Protein AF-Q2RFL5-F1 (afdb_monomer)

Organism: Moorella thermoacetica (strain ATCC 39073 / JCM 9320) (NCBI:txid264732)

pLDDT: mean 91.57, std 14.5, range [28.58, 98.88]

Sequence (195 aa):
MEWQAIHNWLGRLAAHSPFTYRHSLGVASLALNLARIYGMDQGECQAIYAGALLHDVGKITITNALLMKKGPLTREEWLVIKNHPRAGVELLTASGISPGILEFVAYHHERWDGGGYNGLKGPDIPLGARIIALADAFEAMTSQRPYQQIRTLPNALAEVENNAGTQFDPGLVPVFFTMIHKLMKTASSLPLIRP

Radius of gyration: 16.12 Å; Cα contacts (8 Å, |Δi|>4): 257; chains: 1; bounding box: 36×43×40 Å

Secondary structure (DSSP, 8-state):
-HHHHHHHHHHHHHHH-HHHHHHHHHHHHHHHHHHHHHT--HHHHHHHHHHHHHTTGGGGGS-HHHHT--SPPPHHHHHHHHTHHHHHHHHHHTTT--HHHHHHHHHTT--TTS-SSS---GGGS-HHHHHHHHHHHHHHHHS--TTSPPPPHHHHHHHHHHTBTTTB-TTHHHHHHHHHHHHHHHGGGSSS---

InterPro domains:
  IPR003607 HD/PDEase domain [SM00471] (16-150)
  IPR003607 HD/PDEase domain [cd00077] (18-159)
  IPR006675 HDIG domain [TIGR00277] (20-110)
  IPR037522 HD-GYP domain [PF13487] (13-171)
  IPR037522 HD-GYP domain [PS51832] (1-192)

Solvent-accessible surface area (backbone atoms only — not comparable to full-atom values): 10388 Å² total; per-residue (Å²): 110,51,68,59,43,52,53,53,51,50,52,52,32,34,73,68,36,56,65,61,37,52,49,22,53,51,19,14,53,46,25,30,52,42,34,51,74,71,65,51,53,74,65,58,29,49,42,36,26,51,15,28,53,43,34,65,51,14,49,69,82,50,56,63,68,68,79,66,51,83,74,86,71,53,74,67,56,43,52,59,61,69,42,19,24,60,47,19,34,59,60,39,51,79,57,63,50,54,67,74,34,39,50,22,20,54,39,31,62,42,15,30,64,27,83,24,81,87,44,44,40,51,84,74,39,56,67,55,11,52,43,32,30,50,21,41,55,52,38,66,38,57,43,86,46,103,86,51,84,58,42,54,69,69,58,45,50,49,51,53,61,76,28,46,59,38,53,31,52,56,82,50,51,64,49,45,52,53,46,52,53,51,49,56,67,63,39,83,76,57,93,85,78,74,135

Foldseek 3Di:
DLVVLLVVLLVLCCVQPVPVSVLLQQLLVLLLLLCVLVPHDPVLSVLLSSLSNQLQSLCSVPHPCLVVPDDDDDPVSVVSNLCSLVSSLVVSVVVVHDPSSNLLSNQLQAFQPLPGSRRQHHPSRPPSSLSSNLSSQLSVQQDDDVHDDRDDPVRSLVVLVVCDNTRHPVVSSVSSVVSVVVCVVVCVPPDSDDD

Nearest PDB structures (foldseek):
  4r8z-assembly1_B  TM=8.643E-01  e=3.326E-10  Pseudomonas aeruginosa PAO1
  4me4-assembly1_B  TM=8.599E-01  e=5.317E-10  Persephonella marina EX-H1
  3tmc-assembly2_B  TM=8.088E-01  e=1.464E-05  Bdellovibrio bacteriovorus HD100
  1ynb-assembly1_A  TM=4.826E-01  e=3.502E-01  Archaeoglobus fulgidus DSM 4304
  1yoy-assembly1_A  TM=4.471E-01  e=1.364E+00  Archaeoglobus fulgidus DSM 4304

Mean predicted aligned error: 4.78 Å

Structure (mmCIF, N/CA/C/O backbone):
data_AF-Q2RFL5-F1
#
_entry.id   AF-Q2RFL5-F1
#
loop_
_atom_site.group_PDB
_atom_site.id
_atom_site.type_symbol
_atom_site.label_atom_id
_atom_site.label_alt_id
_atom_site.label_comp_id
_atom_site.label_asym_id
_atom_site.label_entity_id
_atom_site.label_seq_id
_atom_site.pdbx_PDB_ins_code
_atom_site.Cartn_x
_atom_site.Cartn_y
_atom_site.Cartn_z
_atom_site.occupancy
_atom_site.B_iso_or_equiv
_atom_site.auth_seq_id
_atom_site.auth_comp_id
_atom_site.auth_asym_id
_atom_site.auth_atom_id
_atom_site.pdbx_PDB_model_num
ATOM 1 N N . MET A 1 1 ? 7.769 -7.509 21.024 1.00 76.44 1 MET A N 1
ATOM 2 C CA . MET A 1 1 ? 8.116 -8.678 20.183 1.00 76.44 1 MET A CA 1
ATOM 3 C C . MET A 1 1 ? 7.767 -8.418 18.720 1.00 76.44 1 MET A C 1
ATOM 5 O O . MET A 1 1 ? 8.670 -8.492 17.902 1.00 76.44 1 MET A O 1
ATOM 9 N N . GLU A 1 2 ? 6.540 -7.993 18.396 1.00 90.56 2 GLU A N 1
ATOM 10 C CA . GLU A 1 2 ? 6.114 -7.683 17.014 1.00 90.56 2 GLU A CA 1
ATOM 11 C C . GLU A 1 2 ? 6.966 -6.600 16.315 1.00 90.56 2 GLU A C 1
ATOM 13 O O . GLU A 1 2 ? 7.512 -6.848 15.246 1.00 90.56 2 GLU A O 1
ATOM 18 N N . TRP A 1 3 ? 7.214 -5.446 16.952 1.00 94.69 3 TRP A N 1
ATOM 19 C CA . TRP A 1 3 ? 8.084 -4.400 16.377 1.00 94.69 3 TRP A CA 1
ATOM 20 C C . TRP A 1 3 ? 9.522 -4.856 16.101 1.00 94.69 3 TRP A C 1
ATOM 22 O O . TRP A 1 3 ? 10.134 -4.410 15.135 1.00 94.69 3 TRP A O 1
ATOM 32 N N . GLN A 1 4 ? 10.065 -5.779 16.900 1.00 95.88 4 GLN A N 1
ATOM 33 C CA . GLN A 1 4 ? 11.378 -6.363 16.614 1.00 95.88 4 GLN A CA 1
ATOM 34 C C . GLN A 1 4 ? 11.333 -7.211 15.336 1.00 95.88 4 GLN A C 1
ATOM 36 O O . GLN A 1 4 ? 12.259 -7.147 14.529 1.00 95.88 4 GLN A O 1
ATOM 41 N N . ALA A 1 5 ? 10.255 -7.972 15.126 1.00 96.06 5 ALA A N 1
ATOM 42 C CA . ALA A 1 5 ? 10.048 -8.724 13.893 1.00 96.06 5 ALA A CA 1
ATOM 43 C C . ALA A 1 5 ? 9.906 -7.786 12.683 1.00 96.06 5 ALA A C 1
ATOM 45 O O . ALA A 1 5 ? 10.554 -8.024 11.665 1.00 96.06 5 ALA A O 1
ATOM 46 N N . ILE A 1 6 ? 9.152 -6.687 12.816 1.00 97.50 6 ILE A N 1
ATOM 47 C CA . ILE A 1 6 ? 9.028 -5.650 11.778 1.00 97.50 6 ILE A CA 1
ATOM 48 C C . ILE A 1 6 ? 10.411 -5.105 11.396 1.00 97.50 6 ILE A C 1
ATOM 50 O O . ILE A 1 6 ? 10.775 -5.125 10.221 1.00 97.50 6 ILE A O 1
ATOM 54 N N . HIS A 1 7 ? 11.222 -4.688 12.374 1.00 97.12 7 HIS A N 1
ATOM 55 C CA . HIS A 1 7 ? 12.576 -4.188 12.111 1.00 97.12 7 HIS A CA 1
ATOM 56 C C . HIS A 1 7 ? 13.464 -5.225 11.412 1.00 97.12 7 HIS A C 1
ATOM 58 O O . HIS A 1 7 ? 14.187 -4.886 10.474 1.00 97.12 7 HIS A O 1
ATOM 64 N N . ASN A 1 8 ? 13.388 -6.494 11.820 1.00 97.62 8 ASN A N 1
ATOM 65 C CA . ASN A 1 8 ? 14.155 -7.567 11.190 1.00 97.62 8 ASN A CA 1
ATOM 66 C C . ASN A 1 8 ? 13.754 -7.763 9.716 1.00 97.62 8 ASN A C 1
ATOM 68 O O . ASN A 1 8 ? 14.626 -7.925 8.860 1.00 97.62 8 ASN A O 1
ATOM 72 N N . TRP A 1 9 ? 12.455 -7.724 9.404 1.00 98.00 9 TRP A N 1
ATOM 73 C CA . TRP A 1 9 ? 11.960 -7.830 8.028 1.00 98.00 9 TRP A CA 1
ATOM 74 C C . TRP A 1 9 ? 12.355 -6.637 7.170 1.00 98.00 9 TRP A C 1
ATOM 76 O O . TRP A 1 9 ? 12.808 -6.827 6.042 1.00 98.00 9 TRP A O 1
ATOM 86 N N . LEU A 1 10 ? 12.280 -5.428 7.720 1.00 97.94 10 LEU A N 1
ATOM 87 C CA . LEU A 1 10 ? 12.750 -4.222 7.045 1.00 97.94 10 LEU A CA 1
ATOM 88 C C . LEU A 1 10 ? 14.250 -4.278 6.739 1.00 97.94 10 LEU A C 1
ATOM 90 O O . LEU A 1 10 ? 14.655 -3.913 5.639 1.00 97.94 10 LEU A O 1
ATOM 94 N N . GLY A 1 11 ? 15.068 -4.801 7.658 1.00 97.94 11 GLY A N 1
ATOM 95 C CA . GLY A 1 11 ? 16.497 -5.019 7.417 1.00 97.94 11 GLY A CA 1
ATOM 96 C C . GLY A 1 11 ? 16.762 -5.997 6.266 1.00 97.94 11 GLY A C 1
ATOM 97 O O . GLY A 1 11 ? 17.617 -5.744 5.417 1.00 97.94 11 GLY A O 1
ATOM 98 N N . ARG A 1 12 ? 15.984 -7.084 6.182 1.00 97.88 12 ARG A N 1
ATOM 99 C CA . ARG A 1 12 ? 16.066 -8.047 5.068 1.00 97.88 12 ARG A CA 1
ATOM 100 C C . ARG A 1 12 ? 15.616 -7.428 3.747 1.00 97.88 12 ARG A C 1
ATOM 102 O O . ARG A 1 12 ? 16.283 -7.618 2.734 1.00 97.88 12 ARG A O 1
ATOM 109 N N . LEU A 1 13 ? 14.525 -6.662 3.762 1.00 96.94 13 LEU A N 1
ATOM 110 C CA . LEU A 1 13 ? 14.028 -5.959 2.582 1.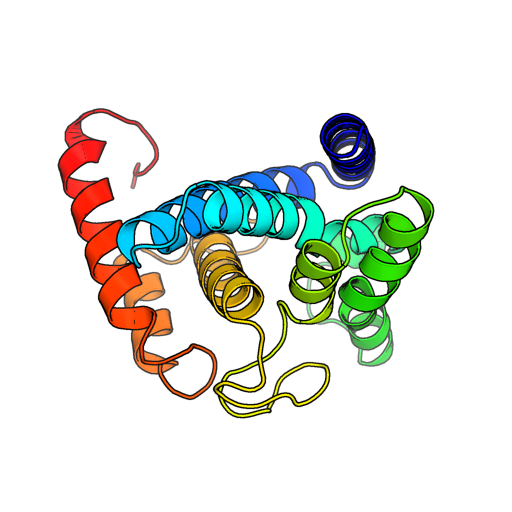00 96.94 13 LEU A CA 1
ATOM 111 C C . LEU A 1 13 ? 15.046 -4.925 2.094 1.00 96.94 13 LEU A C 1
ATOM 113 O O . LEU A 1 13 ? 15.299 -4.850 0.898 1.00 96.94 13 LEU A O 1
ATOM 117 N N . ALA A 1 14 ? 15.682 -4.186 3.007 1.00 96.88 14 ALA A N 1
ATOM 118 C CA . ALA A 1 14 ? 16.738 -3.232 2.685 1.00 96.88 14 ALA A CA 1
ATOM 119 C C . ALA A 1 14 ? 17.968 -3.910 2.067 1.00 96.88 14 ALA A C 1
ATOM 121 O O . ALA A 1 14 ? 18.513 -3.391 1.096 1.00 96.88 14 ALA A O 1
ATOM 122 N N . ALA A 1 15 ? 18.384 -5.067 2.591 1.00 96.75 15 ALA A N 1
ATOM 123 C CA . ALA A 1 15 ? 19.498 -5.836 2.038 1.00 96.75 15 ALA A CA 1
ATOM 124 C C . ALA A 1 15 ? 19.181 -6.413 0.647 1.00 96.75 15 ALA A C 1
ATOM 126 O O . ALA A 1 15 ? 20.049 -6.437 -0.223 1.00 96.75 15 ALA A O 1
ATOM 127 N N . HIS A 1 16 ? 17.938 -6.852 0.428 1.00 95.38 16 HIS A N 1
ATOM 128 C CA . HIS A 1 16 ? 17.489 -7.408 -0.850 1.00 95.38 16 HIS A CA 1
ATOM 129 C C . HIS A 1 16 ? 17.275 -6.327 -1.912 1.00 95.38 16 HIS A C 1
ATOM 131 O O . HIS A 1 16 ? 17.819 -6.408 -3.011 1.00 95.38 16 HIS A O 1
ATOM 137 N N . SER A 1 17 ? 16.500 -5.297 -1.568 1.00 93.25 17 SER A N 1
ATOM 138 C CA . SER A 1 17 ? 16.110 -4.192 -2.439 1.00 93.25 17 SER A CA 1
ATOM 139 C C . SER A 1 17 ? 16.061 -2.871 -1.650 1.00 93.25 17 SER A C 1
ATOM 141 O O . SER A 1 17 ? 15.003 -2.473 -1.147 1.00 93.25 17 SER A O 1
ATOM 143 N N . PRO A 1 18 ? 17.179 -2.116 -1.596 1.00 92.25 18 PRO A N 1
ATOM 144 C CA . PRO A 1 18 ? 17.225 -0.808 -0.937 1.00 92.25 18 PRO A CA 1
ATOM 145 C C . PRO A 1 18 ? 16.189 0.186 -1.480 1.00 92.25 18 PRO A C 1
ATOM 147 O O . PRO A 1 18 ? 15.753 1.091 -0.773 1.00 92.25 18 PRO A O 1
ATOM 150 N N . PHE A 1 19 ? 15.814 0.029 -2.753 1.00 90.19 19 PHE A N 1
ATOM 151 C CA . PHE A 1 19 ? 14.774 0.822 -3.398 1.00 90.19 19 PHE A CA 1
ATOM 152 C C . PHE A 1 19 ? 13.391 0.535 -2.794 1.00 90.19 19 PHE A C 1
ATOM 154 O O . PHE A 1 19 ? 12.738 1.461 -2.318 1.00 90.19 19 PHE A O 1
ATOM 161 N N . THR A 1 20 ? 12.988 -0.738 -2.740 1.00 93.25 20 THR A N 1
ATOM 162 C CA . THR A 1 20 ? 11.692 -1.162 -2.177 1.00 93.25 20 THR A CA 1
ATOM 163 C C . THR A 1 20 ? 11.578 -0.809 -0.694 1.00 93.25 20 THR A C 1
ATOM 165 O O . THR A 1 20 ? 10.523 -0.387 -0.227 1.00 93.25 20 THR A O 1
ATOM 168 N N . TYR A 1 21 ? 12.687 -0.901 0.044 1.00 95.88 21 TYR A N 1
ATOM 169 C CA . TYR A 1 21 ? 12.746 -0.452 1.432 1.00 95.88 21 TYR A CA 1
ATOM 170 C C . TYR A 1 21 ? 12.430 1.044 1.580 1.00 95.88 21 TYR A C 1
ATOM 172 O O . TYR A 1 21 ? 11.555 1.405 2.361 1.00 95.88 21 TYR A O 1
ATOM 180 N N . ARG A 1 22 ? 13.092 1.925 0.811 1.00 94.88 22 ARG A N 1
ATOM 181 C CA . ARG A 1 22 ? 12.821 3.376 0.871 1.00 94.88 22 ARG A CA 1
ATOM 182 C C . ARG A 1 22 ? 11.386 3.711 0.479 1.00 94.88 22 ARG A C 1
ATOM 184 O O . ARG A 1 22 ? 10.764 4.528 1.148 1.00 94.88 22 ARG A O 1
ATOM 191 N N . HIS A 1 23 ? 10.880 3.044 -0.553 1.00 94.75 23 HIS A N 1
ATOM 192 C CA . HIS A 1 23 ? 9.487 3.140 -0.967 1.00 94.75 23 HIS A CA 1
ATOM 193 C C . HIS A 1 23 ? 8.541 2.788 0.193 1.00 94.75 23 HIS A C 1
ATOM 195 O O . HIS A 1 23 ? 7.695 3.597 0.559 1.00 94.75 23 HIS A O 1
ATOM 201 N N . SER A 1 24 ? 8.770 1.664 0.880 1.00 97.56 24 SER A N 1
ATOM 202 C CA . SER A 1 24 ? 7.959 1.250 2.037 1.00 97.56 24 SER A CA 1
ATOM 203 C C . SER A 1 24 ? 7.954 2.288 3.167 1.00 97.56 24 SER A C 1
ATOM 205 O O . SER A 1 24 ? 6.918 2.514 3.789 1.00 97.56 24 SER A O 1
ATOM 207 N N . LEU A 1 25 ? 9.076 2.980 3.412 1.00 97.56 25 LEU A N 1
ATOM 208 C CA . LEU A 1 25 ? 9.119 4.083 4.382 1.00 97.56 25 LEU A CA 1
ATOM 209 C C . LEU A 1 25 ? 8.256 5.279 3.944 1.00 97.56 25 LEU A C 1
ATOM 211 O O . LEU A 1 25 ? 7.559 5.871 4.771 1.00 97.56 25 LEU A O 1
ATOM 215 N N . GLY A 1 26 ? 8.301 5.636 2.657 1.00 96.00 26 GLY A N 1
ATOM 216 C CA . GLY A 1 26 ? 7.483 6.705 2.080 1.00 96.00 26 GLY A CA 1
ATOM 217 C C . GLY A 1 26 ? 5.989 6.396 2.185 1.00 96.00 26 GLY A C 1
ATOM 218 O O . GLY A 1 26 ? 5.222 7.214 2.699 1.00 96.00 26 GLY A O 1
ATOM 219 N N . VAL A 1 27 ? 5.600 5.177 1.798 1.00 98.50 27 VAL A N 1
ATOM 220 C CA . VAL A 1 27 ? 4.220 4.680 1.895 1.00 98.50 27 VAL A CA 1
ATOM 221 C C . VAL A 1 27 ? 3.745 4.688 3.343 1.00 98.50 27 VAL A C 1
ATOM 223 O O . VAL A 1 27 ? 2.671 5.212 3.630 1.00 98.50 27 VAL A O 1
ATOM 226 N N . ALA A 1 28 ? 4.560 4.197 4.279 1.00 98.56 28 ALA A N 1
ATOM 227 C CA . ALA A 1 28 ? 4.205 4.177 5.693 1.00 98.56 28 ALA A CA 1
ATOM 228 C C . ALA A 1 28 ? 3.999 5.578 6.276 1.00 98.56 28 ALA A C 1
ATOM 230 O O . ALA A 1 28 ? 3.028 5.810 6.998 1.00 98.56 28 ALA A O 1
ATOM 231 N N . SER A 1 29 ? 4.857 6.535 5.919 1.00 97.69 29 SER A N 1
ATOM 232 C CA . SER A 1 29 ? 4.690 7.930 6.332 1.00 97.69 29 SER A CA 1
ATOM 233 C C . SER A 1 29 ? 3.373 8.525 5.817 1.00 97.69 29 SER A C 1
ATOM 235 O O . SER A 1 29 ? 2.617 9.121 6.590 1.00 97.69 29 SER A O 1
ATOM 237 N N . LEU A 1 30 ? 3.057 8.334 4.533 1.00 98.00 30 LEU A N 1
ATOM 238 C CA . LEU A 1 30 ? 1.813 8.824 3.931 1.00 98.00 30 LEU A CA 1
ATOM 239 C C . LEU A 1 30 ? 0.578 8.159 4.553 1.00 98.00 30 LEU A C 1
ATOM 241 O O . LEU A 1 30 ? -0.347 8.858 4.965 1.00 98.00 30 LEU A O 1
ATOM 245 N N . ALA A 1 31 ? 0.588 6.832 4.688 1.00 98.69 31 ALA A N 1
ATOM 246 C CA . ALA A 1 31 ? -0.514 6.057 5.253 1.00 98.69 31 ALA A CA 1
ATOM 247 C C . ALA A 1 31 ? -0.815 6.454 6.708 1.00 98.69 31 ALA A C 1
ATOM 249 O O . ALA A 1 31 ? -1.975 6.653 7.067 1.00 98.69 31 ALA A O 1
ATOM 250 N N . LEU A 1 32 ? 0.220 6.650 7.534 1.00 98.50 32 LEU A N 1
ATOM 251 C CA . LEU A 1 32 ? 0.065 7.102 8.920 1.00 98.50 32 LEU A CA 1
ATOM 252 C C . LEU A 1 32 ? -0.565 8.498 9.006 1.00 98.50 32 LEU A C 1
ATOM 254 O O . LEU A 1 32 ? -1.434 8.739 9.845 1.00 98.50 32 LEU A O 1
ATOM 258 N N . ASN A 1 33 ? -0.124 9.436 8.165 1.00 97.69 33 ASN A N 1
ATOM 259 C CA . ASN A 1 33 ? -0.697 10.781 8.150 1.00 97.69 33 ASN A CA 1
ATOM 260 C C . ASN A 1 33 ? -2.149 10.768 7.656 1.00 97.69 33 ASN A C 1
ATOM 262 O O . ASN A 1 33 ? -2.983 11.471 8.231 1.00 97.69 33 ASN A O 1
ATOM 266 N N . LEU A 1 34 ? -2.462 9.942 6.653 1.00 98.50 34 LEU A N 1
ATOM 267 C CA . LEU A 1 34 ? -3.822 9.799 6.143 1.00 98.50 34 LEU A CA 1
ATOM 268 C C . LEU A 1 34 ? -4.747 9.224 7.220 1.00 98.50 34 LEU A C 1
ATOM 270 O O . LEU A 1 34 ? -5.780 9.824 7.499 1.00 98.50 34 LEU A O 1
ATOM 274 N N . ALA A 1 35 ? -4.342 8.137 7.884 1.00 98.31 35 ALA A N 1
ATOM 275 C CA . ALA A 1 35 ? -5.096 7.513 8.974 1.00 98.31 35 ALA A CA 1
ATOM 276 C C . ALA A 1 35 ? -5.396 8.499 10.120 1.00 98.31 35 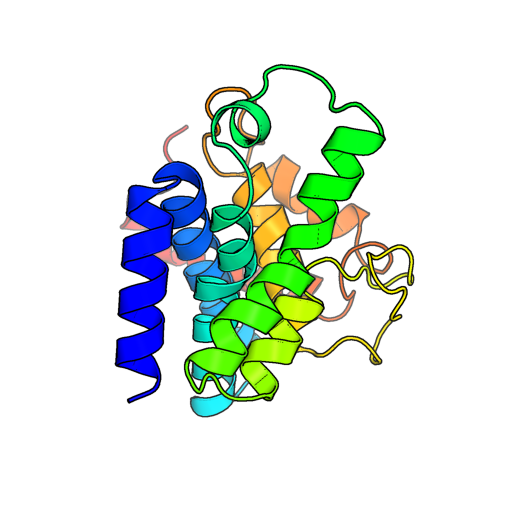ALA A C 1
ATOM 278 O O . ALA A 1 35 ? -6.531 8.603 10.586 1.00 98.31 35 ALA A O 1
ATOM 279 N N . ARG A 1 36 ? -4.401 9.302 10.522 1.00 97.56 36 ARG A N 1
ATOM 280 C CA . ARG A 1 36 ? -4.573 10.328 11.564 1.00 97.56 36 ARG A CA 1
ATOM 281 C C . ARG A 1 36 ? -5.576 11.406 11.174 1.00 97.56 36 ARG A C 1
ATOM 283 O O . ARG A 1 36 ? -6.377 11.817 12.004 1.00 97.56 36 ARG A O 1
ATOM 290 N N . ILE A 1 37 ? -5.515 11.896 9.936 1.00 96.75 37 ILE A N 1
ATOM 291 C CA . ILE A 1 37 ? -6.433 12.945 9.464 1.00 96.75 37 ILE A CA 1
ATOM 292 C C . ILE A 1 37 ? -7.834 12.381 9.219 1.00 96.75 37 ILE A C 1
ATOM 294 O O . ILE A 1 37 ? -8.810 13.097 9.419 1.00 96.75 37 ILE A O 1
ATOM 298 N N . TYR A 1 38 ? -7.935 11.099 8.866 1.00 97.19 38 TYR A N 1
ATOM 299 C CA . TYR A 1 38 ? -9.201 10.375 8.790 1.00 97.19 38 TYR A CA 1
ATOM 300 C C . TYR A 1 38 ? -9.886 10.229 10.163 1.00 97.19 38 TYR A C 1
ATOM 302 O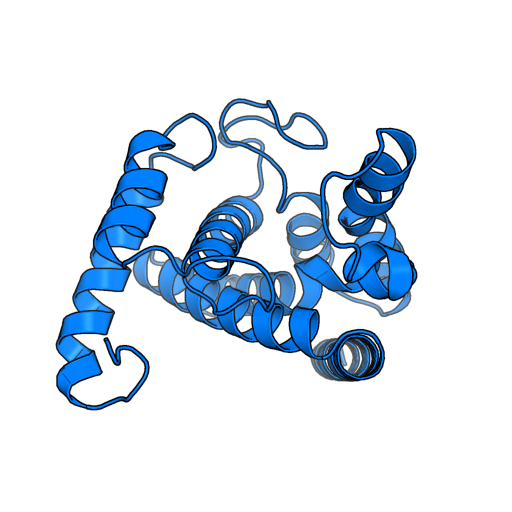 O . TYR A 1 38 ? -11.099 10.059 10.223 1.00 97.19 38 TYR A O 1
ATOM 310 N N . GLY A 1 39 ? -9.134 10.353 11.263 1.00 97.12 39 GLY A N 1
ATOM 311 C CA . GLY A 1 39 ? -9.663 10.318 12.630 1.00 97.12 39 GLY A CA 1
ATOM 312 C C . GLY A 1 39 ? -9.558 8.956 13.316 1.00 97.12 39 GLY A C 1
ATOM 313 O O . GLY 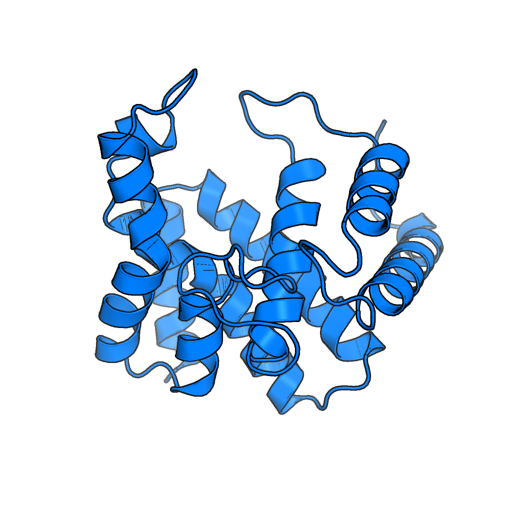A 1 39 ? -10.281 8.714 14.277 1.00 97.12 39 GLY A O 1
ATOM 314 N N . MET A 1 40 ? -8.675 8.080 12.830 1.00 97.38 40 MET A N 1
ATOM 315 C CA . MET A 1 40 ? -8.394 6.787 13.461 1.00 97.38 40 MET A CA 1
ATOM 316 C C . MET A 1 40 ? -7.670 6.943 14.796 1.00 97.38 40 MET A C 1
ATOM 318 O O . MET A 1 40 ? -6.910 7.898 15.002 1.00 97.38 40 MET A O 1
ATOM 322 N N . ASP A 1 41 ? -7.861 5.974 15.687 1.00 97.94 41 ASP A N 1
ATOM 323 C CA . ASP A 1 41 ? -7.178 5.963 16.973 1.00 97.94 41 ASP A CA 1
ATOM 324 C C . ASP A 1 41 ? -5.679 5.627 16.841 1.00 97.94 41 ASP A C 1
ATOM 326 O O . ASP A 1 41 ? -5.148 5.308 15.770 1.00 97.94 41 ASP A O 1
ATOM 330 N N . GLN A 1 42 ? -4.947 5.746 17.952 1.00 97.31 42 GLN A N 1
ATOM 331 C CA . GLN A 1 42 ? -3.504 5.520 17.958 1.00 97.31 42 GLN A CA 1
ATOM 332 C C . GLN A 1 42 ? -3.121 4.072 17.609 1.00 97.31 42 GLN A C 1
ATOM 334 O O . GLN A 1 42 ? -2.096 3.870 16.954 1.00 97.31 42 GLN A O 1
ATOM 339 N N . GLY A 1 43 ? -3.904 3.085 18.044 1.00 97.50 43 GLY A N 1
ATOM 340 C CA . GLY A 1 43 ? -3.655 1.670 17.777 1.00 97.50 43 GLY A CA 1
ATOM 341 C C . GLY A 1 43 ? -3.893 1.330 16.308 1.00 97.50 43 GLY A C 1
ATOM 342 O O . GLY A 1 43 ? -3.028 0.730 15.670 1.00 97.50 43 GLY A O 1
ATOM 343 N N . GLU A 1 44 ? -5.002 1.803 15.741 1.00 97.94 44 GLU A N 1
ATOM 344 C CA . GLU A 1 44 ? -5.321 1.681 14.315 1.00 97.94 44 GLU A CA 1
ATOM 345 C C . GLU A 1 44 ? -4.239 2.331 13.443 1.00 97.94 44 GLU A C 1
ATOM 347 O O . GLU A 1 44 ? -3.716 1.714 12.511 1.00 97.94 44 GLU A O 1
ATOM 352 N N . CYS A 1 45 ? -3.824 3.553 13.794 1.00 98.44 45 CYS A N 1
ATOM 353 C CA . CYS A 1 45 ? -2.737 4.254 13.114 1.00 98.44 45 CYS A CA 1
ATOM 354 C C . CYS A 1 45 ? -1.422 3.459 13.148 1.00 98.44 45 CYS A C 1
ATOM 356 O O . CYS A 1 45 ? -0.704 3.408 12.147 1.00 98.44 45 CYS A O 1
ATOM 358 N N . GLN A 1 46 ? -1.083 2.847 14.288 1.00 98.12 46 GLN A N 1
ATOM 359 C CA . GLN A 1 46 ? 0.126 2.029 14.423 1.00 98.12 46 GLN A CA 1
ATOM 360 C C . GLN A 1 46 ? 0.050 0.745 13.594 1.00 98.12 46 GLN A C 1
ATOM 362 O O . GLN A 1 46 ? 1.041 0.390 12.954 1.00 98.12 46 GLN A O 1
ATOM 367 N N . ALA A 1 47 ? -1.108 0.085 13.557 1.00 98.44 47 ALA A N 1
ATOM 368 C CA . ALA A 1 47 ? -1.317 -1.108 12.743 1.00 98.44 47 ALA A CA 1
ATOM 369 C C . ALA A 1 47 ? -1.199 -0.795 11.243 1.00 98.44 47 ALA A C 1
ATOM 371 O O . ALA A 1 47 ? -0.515 -1.514 10.516 1.00 98.44 47 ALA A O 1
ATOM 372 N N . ILE A 1 48 ? -1.787 0.311 10.777 1.00 98.75 48 ILE A N 1
ATOM 373 C CA . ILE A 1 48 ? -1.675 0.753 9.377 1.00 98.75 48 ILE A CA 1
ATOM 374 C C . ILE A 1 48 ? -0.234 1.119 9.036 1.00 98.75 48 ILE A C 1
ATOM 376 O O . ILE A 1 48 ?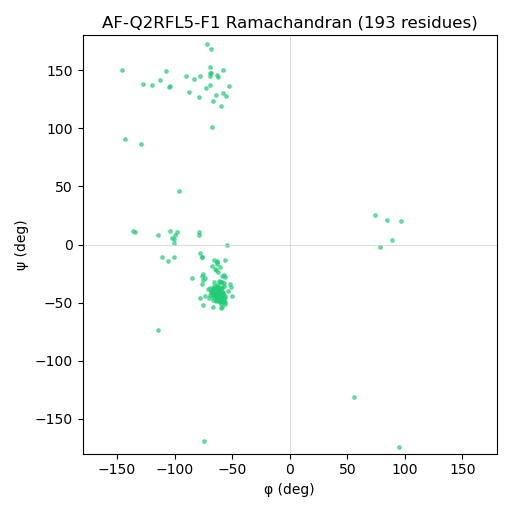 0.267 0.712 7.992 1.00 98.75 48 ILE A O 1
ATOM 380 N N . TYR A 1 49 ? 0.457 1.842 9.920 1.00 98.75 49 TYR A N 1
ATOM 381 C CA . TYR A 1 49 ? 1.868 2.170 9.729 1.00 98.75 49 TYR A CA 1
ATOM 382 C C . TYR A 1 49 ? 2.729 0.904 9.608 1.00 98.75 49 TYR A C 1
ATOM 384 O O . TYR A 1 49 ? 3.555 0.802 8.703 1.00 98.75 49 TYR A O 1
ATOM 392 N N . ALA A 1 50 ? 2.500 -0.096 10.463 1.00 98.69 50 ALA A N 1
ATOM 393 C CA . ALA A 1 50 ? 3.186 -1.381 10.386 1.00 98.69 50 ALA A CA 1
ATOM 394 C C . ALA A 1 50 ? 2.845 -2.161 9.102 1.00 98.69 50 ALA A C 1
ATOM 396 O O . ALA A 1 50 ? 3.751 -2.659 8.438 1.00 98.69 50 ALA A O 1
ATOM 397 N N . GLY A 1 51 ? 1.569 -2.223 8.708 1.00 98.75 51 GLY A N 1
ATOM 398 C CA . GLY A 1 51 ? 1.143 -2.844 7.448 1.00 98.75 51 GLY A CA 1
ATOM 399 C C . GLY A 1 51 ? 1.775 -2.176 6.231 1.00 98.75 51 GLY A C 1
ATOM 400 O O . GLY A 1 51 ? 2.288 -2.858 5.351 1.00 98.75 51 GLY A O 1
ATOM 401 N N . ALA A 1 52 ? 1.842 -0.847 6.226 1.00 98.81 52 ALA A N 1
ATOM 402 C CA . ALA A 1 52 ? 2.484 -0.068 5.178 1.00 98.81 52 ALA A CA 1
ATOM 403 C C . ALA A 1 52 ? 4.004 -0.289 5.113 1.00 98.81 52 ALA A C 1
ATOM 405 O O . ALA A 1 52 ? 4.570 -0.324 4.028 1.00 98.81 52 ALA A O 1
ATOM 406 N N . LEU A 1 53 ? 4.685 -0.483 6.245 1.00 98.75 53 LEU A N 1
ATOM 407 C CA . LEU A 1 53 ? 6.105 -0.857 6.254 1.00 98.75 53 LEU A CA 1
ATOM 408 C C . LEU A 1 53 ? 6.340 -2.250 5.655 1.00 98.75 53 LEU A C 1
ATOM 410 O O . LEU A 1 53 ? 7.394 -2.507 5.076 1.00 98.75 53 LEU A O 1
ATOM 414 N N . LEU A 1 54 ? 5.373 -3.150 5.826 1.00 98.75 54 LEU A N 1
ATOM 415 C CA . LEU A 1 54 ? 5.507 -4.563 5.495 1.00 98.75 54 LEU A CA 1
ATOM 416 C C . LEU A 1 54 ? 4.868 -4.972 4.159 1.00 98.75 54 LEU A C 1
ATOM 418 O O . LEU A 1 54 ? 5.124 -6.092 3.717 1.00 98.75 54 LEU A O 1
ATOM 422 N N . HIS A 1 55 ? 4.070 -4.104 3.523 1.00 98.75 55 HIS A N 1
ATOM 423 C CA . HIS A 1 55 ? 3.238 -4.439 2.354 1.00 98.75 55 HIS A CA 1
ATOM 424 C C . HIS A 1 55 ? 4.023 -5.144 1.236 1.00 98.75 55 HIS A C 1
ATOM 426 O O . HIS A 1 55 ? 3.547 -6.103 0.632 1.00 98.75 55 HIS A O 1
ATOM 432 N N . ASP A 1 56 ? 5.277 -4.738 1.055 1.00 98.38 56 ASP A N 1
ATOM 433 C CA . ASP A 1 56 ? 6.158 -5.194 -0.011 1.00 98.38 56 ASP A CA 1
ATOM 434 C C . ASP A 1 56 ? 7.189 -6.259 0.415 1.00 98.38 56 ASP A C 1
ATOM 436 O O . ASP A 1 56 ? 8.022 -6.675 -0.395 1.00 98.38 56 ASP A O 1
ATOM 440 N N . VAL A 1 57 ? 7.157 -6.754 1.660 1.00 98.31 57 VAL A N 1
ATOM 441 C CA . VAL A 1 57 ? 8.150 -7.726 2.179 1.00 98.31 57 VAL A CA 1
ATOM 442 C C . VAL A 1 57 ? 8.224 -8.998 1.335 1.00 98.31 57 VAL A C 1
ATOM 444 O O . VAL A 1 57 ? 9.306 -9.561 1.152 1.00 98.31 57 VAL A O 1
ATOM 447 N N . GLY A 1 58 ? 7.107 -9.428 0.746 1.00 98.06 58 GLY A N 1
ATOM 448 C CA . GLY A 1 58 ? 7.088 -10.595 -0.134 1.00 98.06 58 GLY A CA 1
ATOM 449 C C . GLY A 1 58 ? 7.980 -10.466 -1.372 1.00 98.06 58 GLY A C 1
ATOM 450 O O . GLY A 1 58 ? 8.380 -11.489 -1.931 1.00 98.06 58 GLY A O 1
ATOM 451 N N . LYS A 1 59 ? 8.381 -9.247 -1.771 1.00 97.88 59 LYS A N 1
ATOM 452 C CA . LYS A 1 59 ? 9.332 -9.024 -2.874 1.00 97.88 59 LYS A CA 1
ATOM 453 C C . LYS A 1 59 ? 10.724 -9.605 -2.599 1.00 97.88 59 LYS A C 1
ATOM 455 O O . LYS A 1 59 ? 11.470 -9.813 -3.551 1.00 97.88 59 LYS A O 1
ATOM 460 N N . ILE A 1 60 ? 11.057 -9.959 -1.351 1.00 97.12 60 ILE A N 1
ATOM 461 C CA . ILE A 1 60 ? 12.281 -10.718 -1.013 1.00 97.12 60 ILE A CA 1
ATOM 462 C C . ILE A 1 60 ? 12.326 -12.079 -1.729 1.00 97.12 60 ILE A C 1
ATOM 464 O O . ILE A 1 60 ? 13.400 -12.595 -2.025 1.00 97.12 60 ILE A O 1
ATOM 468 N N . THR A 1 61 ? 11.167 -12.654 -2.055 1.00 96.38 61 THR A N 1
ATOM 469 C CA . THR A 1 61 ? 11.081 -13.924 -2.797 1.00 96.38 61 THR A CA 1
ATOM 470 C C . THR A 1 61 ? 11.330 -13.772 -4.302 1.00 96.38 61 THR A C 1
ATOM 472 O O . THR A 1 61 ? 11.437 -14.766 -5.016 1.00 96.38 61 THR A O 1
ATOM 475 N N . ILE A 1 62 ? 11.437 -12.536 -4.799 1.00 96.69 62 ILE A N 1
ATOM 476 C CA . ILE A 1 62 ? 11.574 -12.214 -6.219 1.00 96.69 62 ILE A CA 1
ATOM 477 C C . ILE A 1 62 ? 13.024 -11.844 -6.511 1.00 96.69 62 ILE A C 1
ATOM 479 O O . ILE A 1 62 ? 13.648 -11.083 -5.775 1.00 96.69 62 ILE A O 1
ATOM 483 N N . THR A 1 63 ? 13.572 -12.349 -7.616 1.00 94.06 63 THR A N 1
ATOM 484 C CA . THR A 1 63 ? 14.949 -12.030 -8.006 1.00 94.06 63 THR A CA 1
ATOM 485 C C . THR A 1 63 ? 15.136 -10.534 -8.276 1.00 94.06 63 THR A C 1
ATOM 487 O O . THR A 1 63 ? 14.285 -9.873 -8.875 1.00 94.06 63 THR A O 1
ATOM 490 N N . ASN A 1 64 ? 16.306 -10.007 -7.909 1.00 88.12 64 ASN A N 1
ATOM 491 C CA . ASN A 1 64 ? 16.658 -8.615 -8.198 1.00 88.12 64 ASN A CA 1
ATOM 492 C C . ASN A 1 64 ? 16.676 -8.309 -9.700 1.00 88.12 64 ASN A C 1
ATOM 494 O O . ASN A 1 64 ? 16.313 -7.206 -10.094 1.00 88.12 64 ASN A O 1
ATOM 498 N N . ALA A 1 65 ? 17.039 -9.282 -10.543 1.00 90.19 65 ALA A N 1
ATOM 499 C CA . ALA A 1 65 ? 16.992 -9.125 -11.995 1.00 90.19 65 ALA A CA 1
ATOM 500 C C . ALA A 1 65 ? 15.572 -8.812 -12.493 1.00 90.19 65 ALA A C 1
ATOM 502 O O . ALA A 1 65 ? 15.404 -7.933 -13.335 1.00 90.19 65 ALA A O 1
ATOM 503 N N . LEU A 1 66 ? 14.556 -9.484 -11.938 1.00 93.25 66 LEU A N 1
ATOM 504 C CA . LEU A 1 66 ? 13.161 -9.244 -12.293 1.00 93.25 66 LEU A CA 1
ATOM 505 C C . LEU A 1 66 ? 12.635 -7.926 -11.705 1.00 93.25 66 LEU A C 1
ATOM 507 O O . LEU A 1 66 ? 12.016 -7.147 -12.424 1.00 93.25 66 LEU A O 1
ATOM 511 N N . LEU A 1 67 ? 12.933 -7.627 -10.434 1.00 90.38 67 LEU A N 1
ATOM 512 C CA . LEU A 1 67 ? 12.532 -6.359 -9.801 1.00 90.38 67 LEU A CA 1
ATOM 513 C C . LEU A 1 67 ? 13.132 -5.127 -10.499 1.00 90.38 67 LEU A C 1
ATOM 515 O O . LEU A 1 67 ? 12.514 -4.067 -10.521 1.00 90.38 67 LEU A O 1
ATOM 519 N N . MET A 1 68 ? 14.333 -5.268 -11.065 1.00 87.38 68 MET A N 1
ATOM 520 C CA . MET A 1 68 ? 15.065 -4.196 -11.746 1.00 87.38 68 MET A CA 1
ATOM 521 C C . MET A 1 68 ? 14.946 -4.257 -13.273 1.00 87.38 68 MET A C 1
ATOM 523 O O . MET A 1 68 ? 15.662 -3.523 -13.966 1.00 87.38 68 MET A O 1
ATOM 527 N N . LYS A 1 69 ? 14.082 -5.128 -13.812 1.00 88.94 69 LYS A N 1
ATOM 528 C CA . LYS A 1 69 ? 13.919 -5.298 -15.256 1.00 88.94 69 LYS A CA 1
ATOM 529 C C . LYS A 1 69 ? 13.520 -3.969 -15.900 1.00 88.94 69 LYS A C 1
ATOM 531 O O . LYS A 1 69 ? 12.591 -3.295 -15.461 1.00 88.94 69 LYS A O 1
ATOM 536 N N . LYS A 1 70 ? 14.226 -3.602 -16.973 1.00 86.62 70 LYS A N 1
ATOM 537 C CA . LYS A 1 70 ? 13.866 -2.458 -17.817 1.00 86.62 70 LYS A CA 1
ATOM 538 C C . LYS A 1 70 ? 12.889 -2.921 -18.896 1.00 86.62 70 LYS A C 1
ATOM 540 O O . LYS A 1 70 ? 13.173 -3.890 -19.597 1.00 86.62 70 LYS A O 1
ATOM 545 N N . GLY A 1 71 ? 11.787 -2.197 -19.063 1.00 86.62 71 GLY A N 1
ATOM 546 C CA . GLY A 1 71 ? 10.761 -2.507 -20.061 1.00 86.62 71 GLY A CA 1
ATOM 547 C C . GLY A 1 71 ? 9.605 -3.351 -19.511 1.00 86.62 71 GLY A C 1
ATOM 548 O O . GLY A 1 71 ? 9.525 -3.575 -18.303 1.00 86.62 71 GLY A O 1
ATOM 549 N N . PRO A 1 72 ? 8.675 -3.779 -20.381 1.00 90.50 72 PRO A N 1
ATOM 550 C CA . PRO A 1 72 ? 7.478 -4.487 -19.954 1.00 90.50 72 PRO A CA 1
ATOM 551 C C . PRO A 1 72 ? 7.805 -5.879 -19.401 1.00 90.50 72 PRO A C 1
ATOM 553 O O . PRO A 1 72 ? 8.735 -6.558 -19.851 1.00 90.50 72 PRO A O 1
ATOM 556 N N . LEU A 1 73 ? 6.996 -6.303 -18.435 1.00 93.81 73 LEU A N 1
ATOM 557 C CA . LEU A 1 73 ? 6.997 -7.668 -17.925 1.00 93.81 73 LEU A CA 1
ATOM 558 C C . LEU A 1 73 ? 6.258 -8.585 -18.905 1.00 93.81 73 LEU A C 1
ATOM 560 O O . LEU A 1 73 ? 5.253 -8.184 -19.495 1.00 93.81 73 LEU A O 1
ATOM 564 N N . THR A 1 74 ? 6.718 -9.826 -19.047 1.00 97.06 74 THR A N 1
ATOM 565 C CA . THR A 1 74 ? 5.887 -10.883 -19.631 1.00 97.06 74 THR A CA 1
ATOM 566 C C . THR A 1 74 ? 4.736 -11.214 -18.681 1.00 97.06 74 THR A C 1
ATOM 568 O O . THR A 1 74 ? 4.725 -10.817 -17.512 1.00 97.06 74 THR A O 1
ATOM 571 N N . ARG A 1 75 ? 3.748 -11.973 -19.162 1.00 96.06 75 ARG A N 1
ATOM 572 C CA . ARG A 1 75 ? 2.628 -12.409 -18.323 1.00 96.06 75 ARG A CA 1
ATOM 573 C C . ARG A 1 75 ? 3.111 -13.238 -17.129 1.00 96.06 75 ARG A C 1
ATOM 575 O O . ARG A 1 75 ? 2.624 -13.055 -16.021 1.00 96.06 75 ARG A O 1
ATOM 582 N N . GLU A 1 76 ? 4.072 -14.125 -17.348 1.00 96.75 76 GLU A N 1
ATOM 583 C CA . GLU A 1 76 ? 4.642 -15.018 -16.336 1.00 96.75 76 GLU A CA 1
ATOM 584 C C . GLU A 1 76 ? 5.417 -14.222 -15.281 1.00 96.75 76 GLU A C 1
ATOM 586 O O . GLU A 1 76 ? 5.229 -14.415 -14.083 1.00 96.75 76 GLU A O 1
ATOM 591 N N . GLU A 1 77 ? 6.232 -13.267 -15.723 1.00 96.75 77 GLU A N 1
ATOM 592 C CA . GLU A 1 77 ? 6.954 -12.337 -14.854 1.00 96.75 77 GLU A CA 1
ATOM 593 C C . GLU A 1 77 ? 6.007 -11.474 -14.012 1.00 96.75 77 GLU A C 1
ATOM 595 O O . GLU A 1 77 ? 6.225 -11.280 -12.813 1.00 96.75 77 GLU A O 1
ATOM 600 N N . TRP A 1 78 ? 4.925 -10.987 -14.623 1.00 95.81 78 TRP A N 1
ATOM 601 C CA . TRP A 1 78 ? 3.895 -10.244 -13.912 1.00 95.81 78 TRP A CA 1
ATOM 602 C C . TRP A 1 78 ? 3.192 -11.108 -12.864 1.00 95.81 78 TRP A C 1
ATOM 604 O O . TRP A 1 78 ? 2.966 -10.629 -11.758 1.00 95.81 78 TRP A O 1
ATOM 614 N N . LEU A 1 79 ? 2.903 -12.383 -13.153 1.00 96.00 79 LEU A N 1
ATOM 615 C CA . LEU A 1 79 ? 2.315 -13.305 -12.173 1.00 96.00 79 LEU A CA 1
ATOM 616 C C . LEU A 1 79 ? 3.241 -13.542 -10.971 1.00 96.00 79 LEU A C 1
ATOM 618 O O . LEU A 1 79 ? 2.762 -13.596 -9.838 1.00 96.00 79 LEU A O 1
ATOM 622 N N . VAL A 1 80 ? 4.557 -13.622 -11.195 1.00 96.44 80 VAL A N 1
ATOM 623 C CA . VAL A 1 80 ? 5.549 -13.709 -10.109 1.00 96.44 80 VAL A CA 1
ATOM 624 C C . VAL A 1 80 ? 5.502 -12.458 -9.231 1.00 96.44 80 VAL A C 1
ATOM 626 O O . VAL A 1 80 ? 5.445 -12.571 -8.007 1.00 96.44 80 VAL A O 1
ATOM 629 N N . ILE A 1 81 ? 5.465 -11.264 -9.832 1.00 96.00 81 ILE A N 1
ATOM 630 C CA . ILE A 1 81 ? 5.378 -10.005 -9.078 1.00 96.00 81 ILE A CA 1
ATOM 631 C C . ILE A 1 81 ? 4.031 -9.865 -8.365 1.00 96.0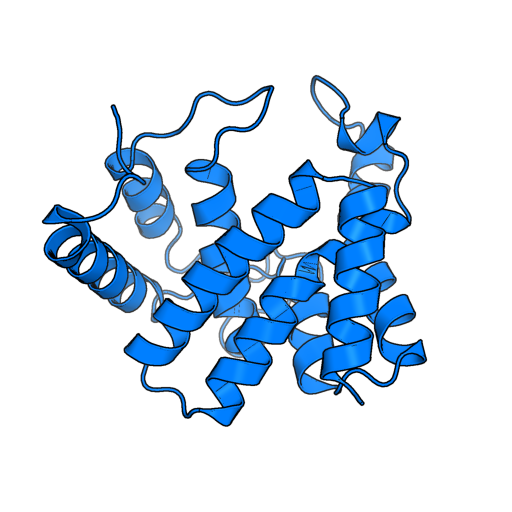0 81 ILE A C 1
ATOM 633 O O . ILE A 1 81 ? 4.006 -9.507 -7.187 1.00 96.00 81 ILE A O 1
ATOM 637 N N . LYS A 1 82 ? 2.917 -10.201 -9.022 1.00 96.62 82 LYS A N 1
ATOM 638 C CA . LYS A 1 82 ? 1.565 -10.180 -8.443 1.00 96.62 82 LYS A CA 1
ATOM 639 C C . LYS A 1 82 ? 1.453 -11.059 -7.193 1.00 96.62 82 LYS A C 1
ATOM 641 O O . LYS A 1 82 ? 0.638 -10.776 -6.324 1.00 96.62 82 LYS A O 1
ATOM 646 N N . ASN A 1 83 ? 2.281 -12.095 -7.067 1.00 97.31 83 ASN A N 1
ATOM 647 C CA . ASN A 1 83 ? 2.254 -13.013 -5.933 1.00 97.31 83 ASN A CA 1
ATOM 648 C C . ASN A 1 83 ? 2.887 -12.455 -4.636 1.00 97.31 83 ASN A C 1
ATOM 650 O O . ASN A 1 83 ? 2.733 -13.074 -3.581 1.00 97.31 83 ASN A O 1
ATOM 654 N N . HIS A 1 84 ? 3.587 -11.312 -4.668 1.00 98.44 84 HIS A N 1
ATOM 655 C CA . HIS A 1 84 ? 4.280 -10.801 -3.476 1.00 98.44 84 HIS A CA 1
ATOM 656 C C . HIS A 1 84 ? 3.382 -10.538 -2.249 1.00 98.44 84 HIS A C 1
ATOM 658 O O . HIS A 1 84 ? 3.880 -10.781 -1.153 1.00 98.44 84 HIS A O 1
ATOM 664 N N . PRO A 1 85 ? 2.095 -10.133 -2.342 1.00 98.44 85 PRO A N 1
ATOM 665 C CA . PRO A 1 85 ? 1.271 -9.940 -1.147 1.00 98.44 85 PRO A CA 1
ATOM 666 C C . PRO A 1 85 ? 1.072 -11.261 -0.401 1.00 98.44 85 PRO A C 1
ATOM 668 O O . PRO A 1 85 ? 1.322 -11.345 0.799 1.00 98.44 85 PRO A O 1
ATOM 671 N N . ARG A 1 86 ? 0.745 -12.338 -1.135 1.00 98.12 86 ARG A N 1
ATOM 672 C CA . ARG A 1 86 ? 0.599 -13.690 -0.574 1.00 98.12 86 ARG A CA 1
ATOM 673 C C . ARG A 1 86 ? 1.903 -14.183 0.050 1.00 98.12 86 ARG A C 1
ATOM 675 O O . ARG A 1 86 ? 1.901 -14.640 1.188 1.00 98.12 86 ARG A O 1
ATOM 682 N N . ALA A 1 87 ? 3.018 -14.054 -0.671 1.00 98.00 87 ALA A N 1
ATOM 683 C CA . ALA A 1 87 ? 4.328 -14.441 -0.146 1.00 98.00 87 ALA A CA 1
ATOM 684 C C . ALA A 1 87 ? 4.705 -13.631 1.110 1.00 98.00 87 ALA A C 1
ATOM 686 O O . ALA A 1 87 ? 5.270 -14.175 2.054 1.00 98.00 87 ALA A O 1
ATOM 687 N N . GLY A 1 88 ? 4.364 -12.339 1.146 1.00 98.31 88 GLY A N 1
ATOM 688 C CA . GLY A 1 88 ? 4.548 -11.479 2.312 1.00 98.31 88 GLY A CA 1
ATOM 689 C C . GLY A 1 88 ? 3.769 -11.990 3.520 1.00 98.31 88 GLY A C 1
ATOM 690 O O . GLY A 1 88 ? 4.356 -12.183 4.581 1.00 98.31 88 GLY A O 1
ATOM 691 N N . VAL A 1 89 ? 2.480 -12.292 3.350 1.00 98.50 89 VAL A N 1
ATOM 692 C CA . VAL A 1 89 ? 1.638 -12.861 4.415 1.00 98.50 89 VAL A CA 1
ATOM 693 C C . VAL A 1 89 ? 2.235 -14.155 4.968 1.00 98.50 89 VAL A C 1
ATOM 695 O O . VAL A 1 89 ? 2.338 -14.301 6.185 1.00 98.50 89 VAL A O 1
ATOM 698 N N . GLU A 1 90 ? 2.687 -15.069 4.107 1.00 97.69 90 GLU A N 1
ATOM 699 C CA . GLU A 1 90 ? 3.298 -16.341 4.524 1.00 97.69 90 GLU A CA 1
ATOM 700 C C . GLU A 1 90 ? 4.548 -16.128 5.393 1.00 97.69 90 GLU A C 1
ATOM 702 O O . GLU A 1 90 ? 4.665 -16.705 6.478 1.00 97.69 90 GLU A O 1
ATOM 707 N N . LEU A 1 91 ? 5.456 -15.249 4.960 1.00 97.56 91 LEU A N 1
ATOM 708 C CA . LEU A 1 91 ? 6.687 -14.928 5.689 1.00 97.56 91 LEU A CA 1
ATOM 709 C C . LEU A 1 91 ? 6.411 -14.256 7.046 1.00 97.56 91 LEU A C 1
ATOM 711 O O . LEU A 1 91 ? 7.052 -14.565 8.057 1.00 97.56 91 LEU A O 1
ATOM 715 N N . LEU A 1 92 ? 5.457 -13.327 7.071 1.00 97.81 92 LEU A N 1
ATOM 716 C CA . LEU A 1 92 ? 5.135 -12.519 8.246 1.00 97.81 92 LEU A CA 1
ATOM 717 C C . LEU A 1 92 ? 4.329 -13.304 9.286 1.00 97.81 92 LEU A C 1
ATOM 719 O O . LEU A 1 92 ? 4.564 -13.135 10.485 1.00 97.81 92 LEU A O 1
ATOM 723 N N . THR A 1 93 ? 3.456 -14.216 8.848 1.00 96.81 93 THR A N 1
ATOM 724 C CA . THR A 1 93 ? 2.692 -15.113 9.733 1.00 96.81 93 THR A CA 1
ATOM 725 C C . THR A 1 93 ? 3.631 -15.946 10.602 1.00 96.81 93 THR A C 1
ATOM 727 O O . THR A 1 93 ? 3.485 -15.987 11.822 1.00 96.81 93 THR A O 1
ATOM 730 N N . ALA A 1 94 ? 4.674 -16.528 9.999 1.00 91.75 94 ALA A N 1
ATOM 731 C CA . ALA A 1 94 ? 5.692 -17.298 10.719 1.00 91.75 94 ALA A CA 1
ATOM 732 C C . ALA A 1 94 ? 6.495 -16.467 11.742 1.00 91.75 94 ALA A C 1
ATOM 734 O O . ALA A 1 94 ? 7.180 -17.028 12.594 1.00 91.75 94 ALA A O 1
ATOM 735 N N . SER A 1 95 ? 6.414 -15.135 11.670 1.00 91.81 95 SER A N 1
ATOM 736 C CA . SER A 1 95 ? 7.124 -14.200 12.550 1.00 91.81 95 SER A CA 1
ATOM 737 C C . SER A 1 95 ? 6.240 -13.592 13.645 1.00 91.81 95 SER A C 1
ATOM 739 O O . SER A 1 95 ? 6.701 -12.713 14.373 1.00 91.81 95 SER A O 1
ATOM 741 N N . GLY A 1 96 ? 4.984 -14.040 13.766 1.00 93.12 96 GLY A N 1
ATOM 742 C CA . GLY A 1 96 ? 4.054 -13.581 14.801 1.00 93.12 96 GLY A CA 1
ATOM 743 C C . GLY A 1 96 ? 3.500 -12.171 14.581 1.00 93.12 96 GLY A C 1
ATOM 744 O O . GLY A 1 96 ? 3.150 -11.509 15.555 1.00 93.12 96 GLY A O 1
ATOM 745 N N . ILE A 1 97 ? 3.451 -11.699 13.330 1.00 97.50 97 ILE A N 1
ATOM 746 C CA . ILE A 1 97 ? 2.760 -10.451 12.976 1.00 97.50 97 ILE A CA 1
ATOM 747 C C . ILE A 1 97 ? 1.246 -10.649 13.119 1.00 97.50 97 ILE A C 1
ATOM 749 O O . ILE A 1 97 ? 0.709 -11.689 12.736 1.00 97.50 97 ILE A O 1
ATOM 753 N N . SER A 1 98 ? 0.562 -9.658 13.689 1.00 96.81 98 SER A N 1
ATOM 754 C CA . SER A 1 98 ? -0.867 -9.723 13.985 1.00 96.81 98 SER A CA 1
ATOM 755 C C . SER A 1 98 ? -1.738 -9.866 12.726 1.00 96.81 98 SER A C 1
ATOM 757 O O . SER A 1 98 ? -1.431 -9.273 11.687 1.00 96.81 98 SER A O 1
ATOM 759 N N . PRO A 1 99 ? -2.869 -10.598 12.809 1.00 97.00 99 PRO A N 1
ATOM 760 C CA . PRO A 1 99 ? -3.752 -10.830 11.665 1.00 97.00 99 PRO A CA 1
ATOM 761 C C . PRO A 1 99 ? -4.214 -9.556 10.949 1.00 97.00 99 PRO A C 1
ATOM 763 O O . PRO A 1 99 ? -4.188 -9.523 9.726 1.00 97.00 99 PRO A O 1
ATOM 766 N N . GLY A 1 100 ? -4.544 -8.485 11.680 1.00 96.62 100 GLY A N 1
ATOM 767 C CA . GLY A 1 100 ? -4.978 -7.225 11.060 1.00 96.62 100 GLY A CA 1
ATOM 768 C C . GLY A 1 100 ? -3.898 -6.575 10.184 1.00 96.62 100 GLY A C 1
ATOM 769 O O . GLY A 1 100 ? -4.190 -6.071 9.105 1.00 96.62 100 GLY A O 1
ATOM 770 N N . ILE A 1 101 ? -2.624 -6.653 10.590 1.00 98.44 101 ILE A N 1
ATOM 771 C CA . ILE A 1 101 ? -1.498 -6.196 9.760 1.00 98.44 101 ILE A CA 1
ATOM 772 C C . ILE A 1 101 ? -1.340 -7.106 8.535 1.00 98.44 101 ILE A C 1
ATOM 774 O O . ILE A 1 101 ? -1.087 -6.617 7.434 1.00 98.44 101 ILE A O 1
ATOM 778 N N . LEU A 1 102 ? -1.502 -8.421 8.705 1.00 98.56 102 LEU A N 1
ATOM 779 C CA . LEU A 1 102 ? -1.431 -9.376 7.597 1.00 98.56 102 LEU A CA 1
ATOM 780 C C . LEU A 1 102 ? -2.530 -9.130 6.556 1.00 98.56 102 LEU A C 1
ATOM 782 O O . LEU A 1 102 ? -2.246 -9.227 5.366 1.00 98.56 102 LEU A O 1
ATOM 786 N N . GLU A 1 103 ? -3.744 -8.751 6.965 1.00 98.25 103 GLU A N 1
ATOM 787 C CA . GLU A 1 103 ? -4.816 -8.359 6.039 1.00 98.25 103 GLU A CA 1
ATOM 788 C C . GLU A 1 103 ? -4.431 -7.129 5.212 1.00 98.25 103 GLU A C 1
ATOM 790 O O . GLU A 1 103 ? -4.660 -7.087 4.003 1.00 98.25 103 GLU A O 1
ATOM 795 N N . PHE A 1 104 ? -3.780 -6.143 5.828 1.00 98.69 104 PHE A N 1
ATOM 796 C CA . PHE A 1 104 ? -3.288 -4.971 5.106 1.00 98.69 104 PHE A CA 1
ATOM 797 C C . PHE A 1 104 ? -2.250 -5.354 4.048 1.00 98.69 104 PHE A C 1
ATOM 799 O O . PHE A 1 104 ? -2.335 -4.898 2.909 1.00 98.69 104 PHE A O 1
ATOM 806 N N . VAL A 1 105 ? -1.316 -6.245 4.392 1.00 98.69 105 VAL A N 1
ATOM 807 C CA . VAL A 1 105 ? -0.333 -6.782 3.440 1.00 98.69 105 VAL A CA 1
ATOM 808 C C . VAL A 1 105 ? -1.019 -7.595 2.341 1.00 98.69 105 VAL A C 1
ATOM 810 O O . VAL A 1 105 ? -0.667 -7.441 1.178 1.00 98.69 105 VAL A O 1
ATOM 813 N N . ALA A 1 106 ? -2.015 -8.418 2.663 1.00 98.62 106 ALA A N 1
ATOM 814 C CA . ALA A 1 106 ? -2.711 -9.265 1.694 1.00 98.62 106 ALA A CA 1
ATOM 815 C C . ALA A 1 106 ? -3.468 -8.459 0.626 1.00 98.62 106 ALA A C 1
ATOM 817 O O . ALA A 1 106 ? -3.479 -8.841 -0.547 1.00 98.62 106 ALA A O 1
ATOM 818 N N . TYR A 1 107 ? -4.092 -7.350 1.037 1.00 98.75 107 TYR A N 1
ATOM 819 C CA . TYR A 1 107 ? -5.113 -6.659 0.247 1.00 98.75 107 TYR A CA 1
ATOM 820 C C . TYR A 1 107 ? -4.719 -5.251 -0.225 1.00 98.75 107 TYR A C 1
ATOM 822 O O . TYR A 1 107 ? -5.550 -4.548 -0.791 1.00 98.75 107 TYR A O 1
ATOM 830 N N . HIS A 1 108 ? -3.468 -4.815 -0.050 1.00 98.56 108 HIS A N 1
ATOM 831 C CA . HIS A 1 108 ? -3.041 -3.476 -0.493 1.00 98.56 108 HIS A CA 1
ATOM 832 C C . HIS A 1 108 ? -3.055 -3.261 -2.023 1.00 98.56 108 HIS A C 1
ATOM 834 O O . HIS A 1 108 ? -2.989 -2.119 -2.464 1.00 98.56 108 HIS A O 1
ATOM 840 N N . HIS A 1 109 ? -3.173 -4.325 -2.831 1.00 98.44 109 HIS A N 1
ATOM 841 C CA . HIS A 1 109 ? -3.409 -4.245 -4.288 1.00 98.44 109 HIS A CA 1
ATOM 842 C C . HIS A 1 109 ? -4.887 -4.422 -4.676 1.00 98.44 109 HIS A C 1
ATOM 844 O O . HIS A 1 109 ? -5.205 -4.613 -5.854 1.00 98.44 109 HIS A O 1
ATOM 850 N N . GLU A 1 110 ? -5.811 -4.404 -3.712 1.00 98.62 110 GLU A N 1
ATOM 851 C CA . GLU A 1 110 ? -7.233 -4.330 -4.040 1.00 98.62 110 GLU A CA 1
ATOM 852 C C . GLU A 1 110 ? -7.598 -2.963 -4.616 1.00 98.62 110 GLU A C 1
ATOM 854 O O . GLU A 1 110 ? -7.030 -1.930 -4.262 1.00 98.62 110 GLU A O 1
ATOM 859 N N . ARG A 1 111 ? -8.580 -2.970 -5.515 1.00 98.62 111 ARG A N 1
ATOM 860 C CA . ARG A 1 111 ? -9.147 -1.764 -6.115 1.00 98.62 111 ARG A CA 1
ATOM 861 C C . ARG A 1 111 ? -10.573 -1.602 -5.638 1.00 98.62 111 ARG A C 1
ATOM 863 O O . ARG A 1 111 ? -11.303 -2.587 -5.572 1.00 98.62 111 ARG A O 1
ATOM 870 N N . TRP A 1 112 ? -10.991 -0.367 -5.378 1.00 98.69 112 TRP A N 1
ATOM 871 C CA . TRP A 1 112 ? -12.353 -0.074 -4.925 1.00 98.69 112 TRP A CA 1
ATOM 872 C C . TRP A 1 112 ? -13.444 -0.681 -5.827 1.00 98.69 112 TRP A C 1
ATOM 874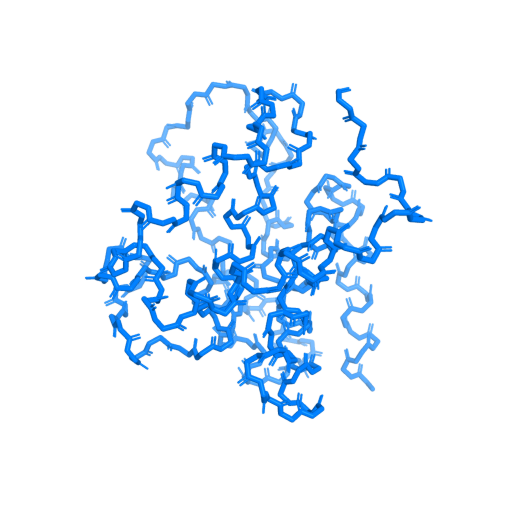 O O . TRP A 1 112 ? -14.479 -1.114 -5.326 1.00 98.69 112 TRP A O 1
ATOM 884 N N . ASP A 1 113 ? -13.205 -0.758 -7.139 1.00 98.44 113 ASP A N 1
ATOM 885 C CA . ASP A 1 113 ? -14.108 -1.327 -8.144 1.00 98.44 113 ASP A CA 1
ATOM 886 C C . ASP A 1 113 ? -14.176 -2.865 -8.185 1.00 98.44 113 ASP A C 1
ATOM 888 O O . ASP A 1 113 ? -15.085 -3.402 -8.827 1.00 98.44 113 ASP A O 1
ATOM 892 N N . GLY A 1 114 ? -13.285 -3.570 -7.482 1.00 98.06 114 GLY A N 1
ATOM 893 C CA . GLY A 1 114 ? -13.157 -5.029 -7.529 1.00 98.06 114 GLY A CA 1
ATOM 894 C C . GLY A 1 114 ? -12.201 -5.548 -8.609 1.00 98.06 114 GLY A C 1
ATOM 895 O O . GLY A 1 114 ? -12.048 -6.755 -8.761 1.00 98.06 114 GLY A O 1
ATOM 896 N N . GLY A 1 115 ? -11.520 -4.672 -9.355 1.00 97.50 115 GLY A N 1
ATOM 897 C CA . GLY A 1 115 ? -10.504 -5.045 -10.350 1.00 97.50 115 GLY A CA 1
ATOM 898 C C . GLY A 1 115 ? -9.134 -5.408 -9.757 1.00 97.50 115 GLY A C 1
ATOM 899 O O . GLY A 1 115 ? -8.146 -5.463 -10.490 1.00 97.50 115 GLY A O 1
ATOM 900 N N . GLY A 1 116 ? -9.059 -5.563 -8.433 1.00 96.69 116 GLY A N 1
ATOM 901 C CA . GLY A 1 116 ? -7.846 -5.839 -7.669 1.00 96.69 116 GLY A CA 1
ATOM 902 C C . GLY A 1 116 ? -7.327 -7.270 -7.799 1.00 96.69 116 GLY A C 1
ATOM 903 O O . GLY A 1 116 ? -7.738 -8.048 -8.660 1.00 96.69 116 GLY A O 1
ATOM 904 N N . TYR A 1 117 ? -6.365 -7.632 -6.951 1.00 96.38 117 TYR A N 1
ATOM 905 C CA . TYR A 1 117 ? -5.693 -8.929 -7.061 1.00 96.38 117 TYR A CA 1
ATOM 906 C C . TYR A 1 117 ? -6.572 -10.119 -6.674 1.00 96.38 117 TYR A C 1
ATOM 908 O O . TYR A 1 117 ? -6.476 -11.144 -7.360 1.00 96.38 117 TYR A O 1
ATOM 916 N N . ASN A 1 118 ? -7.396 -9.963 -5.638 1.00 94.31 118 ASN A N 1
ATOM 917 C CA . ASN A 1 118 ? -8.303 -10.970 -5.088 1.00 94.31 118 ASN A CA 1
ATOM 918 C C . ASN A 1 118 ? -9.781 -10.631 -5.348 1.00 94.31 118 ASN A C 1
ATOM 920 O O . ASN A 1 118 ? -10.637 -11.491 -5.158 1.00 94.31 118 ASN A O 1
ATOM 924 N N . GLY A 1 119 ? -10.081 -9.419 -5.824 1.00 96.38 119 GLY A N 1
ATOM 925 C CA . GLY A 1 119 ? -11.413 -9.041 -6.299 1.00 96.38 119 GLY A CA 1
ATOM 926 C C . GLY A 1 119 ? -12.364 -8.578 -5.198 1.00 96.38 119 GLY A C 1
ATOM 927 O O . GLY A 1 119 ? -13.579 -8.604 -5.394 1.00 96.38 119 GLY A O 1
ATOM 928 N N . LEU A 1 120 ? -11.828 -8.156 -4.048 1.00 98.06 120 LEU A N 1
ATOM 929 C CA . LEU A 1 120 ? -12.633 -7.507 -3.015 1.00 98.06 120 LEU A CA 1
ATOM 930 C C . LEU A 1 120 ? -13.071 -6.130 -3.514 1.00 98.06 120 LEU A C 1
ATOM 932 O O . LEU A 1 120 ? -12.324 -5.450 -4.218 1.00 98.06 120 LEU A O 1
ATOM 936 N N . LYS A 1 121 ? -14.283 -5.710 -3.144 1.00 98.44 121 LYS A N 1
ATOM 937 C CA . LYS A 1 121 ? -14.888 -4.483 -3.663 1.00 98.44 121 LYS A CA 1
ATOM 938 C C . LYS A 1 121 ? -15.360 -3.577 -2.538 1.00 98.44 121 LYS A C 1
ATOM 940 O O . LYS A 1 121 ? -15.999 -4.018 -1.588 1.00 98.44 121 LYS A O 1
ATOM 945 N N . GLY A 1 122 ? -15.115 -2.280 -2.693 1.00 98.31 122 GLY A N 1
ATOM 946 C CA . GLY A 1 122 ? -15.676 -1.276 -1.802 1.00 98.31 122 GLY A CA 1
ATOM 947 C C . GLY A 1 122 ? -15.333 -1.522 -0.321 1.00 98.31 122 GLY A C 1
ATOM 948 O O . GLY A 1 122 ? -14.167 -1.757 0.008 1.00 98.31 122 GLY A O 1
ATOM 949 N N . PRO A 1 123 ? -16.331 -1.480 0.582 1.00 98.19 123 PRO A N 1
ATOM 950 C CA . PRO A 1 123 ? -16.137 -1.715 2.013 1.00 98.19 123 PRO A CA 1
ATOM 951 C C . PRO A 1 123 ? -15.637 -3.112 2.404 1.00 98.19 123 PRO A C 1
ATOM 953 O O . PRO A 1 123 ? -15.139 -3.244 3.520 1.00 98.19 123 PRO A O 1
ATOM 956 N N . ASP A 1 124 ? -15.723 -4.115 1.520 1.00 98.31 124 ASP A N 1
ATOM 957 C CA . ASP A 1 124 ? -15.182 -5.458 1.789 1.00 98.31 124 ASP A CA 1
ATOM 958 C C . ASP A 1 124 ? -13.646 -5.446 1.858 1.00 98.31 124 ASP A C 1
ATOM 960 O O . ASP A 1 124 ? -13.028 -6.351 2.415 1.00 98.31 124 ASP A O 1
ATOM 964 N N . ILE A 1 125 ? -13.014 -4.401 1.317 1.00 98.69 125 ILE A N 1
ATOM 965 C CA . ILE A 1 125 ? -11.581 -4.162 1.460 1.00 98.69 125 ILE A CA 1
ATOM 966 C C . ILE A 1 125 ? -11.333 -3.548 2.850 1.00 98.69 125 ILE A C 1
ATOM 968 O O . ILE A 1 125 ? -11.906 -2.491 3.166 1.00 98.69 125 ILE A O 1
ATOM 972 N N . PRO A 1 126 ? -10.431 -4.112 3.676 1.00 98.38 126 PRO A N 1
ATOM 973 C CA . PRO A 1 126 ? -10.077 -3.514 4.959 1.00 98.38 126 PRO A CA 1
ATOM 974 C C . PRO A 1 126 ? -9.655 -2.051 4.801 1.00 98.38 126 PRO A C 1
ATOM 976 O O . PRO A 1 126 ? -8.901 -1.699 3.892 1.00 98.38 126 PRO A O 1
ATOM 979 N N . LEU A 1 127 ? -10.137 -1.175 5.685 1.00 98.62 127 LEU A N 1
ATOM 980 C CA . LEU A 1 127 ? -9.892 0.267 5.565 1.00 98.62 127 LEU A CA 1
ATOM 981 C C . LEU A 1 127 ? -8.393 0.609 5.577 1.00 98.62 127 LEU A C 1
ATOM 983 O O . LEU A 1 127 ? -7.946 1.443 4.793 1.00 98.62 127 LEU A O 1
ATOM 987 N N . GLY A 1 128 ? -7.599 -0.097 6.388 1.00 98.62 128 GLY A N 1
ATOM 988 C CA . GLY A 1 128 ? -6.142 0.039 6.380 1.00 98.62 128 GLY A CA 1
ATOM 989 C C . GLY A 1 128 ? -5.505 -0.328 5.035 1.00 98.62 128 GLY A C 1
ATOM 990 O O . GLY A 1 128 ? -4.622 0.387 4.569 1.00 98.62 128 GLY A O 1
ATOM 991 N N . ALA A 1 129 ? -6.002 -1.368 4.357 1.00 98.69 129 ALA A N 1
ATOM 992 C CA . ALA A 1 129 ? -5.536 -1.743 3.022 1.00 98.69 129 ALA A CA 1
ATOM 993 C C . ALA A 1 129 ? -5.898 -0.680 1.971 1.00 98.69 129 ALA A C 1
ATOM 995 O O . ALA A 1 129 ? -5.059 -0.344 1.141 1.00 98.69 129 ALA A O 1
ATOM 996 N N . ARG A 1 130 ? -7.095 -0.076 2.053 1.00 98.88 130 ARG A N 1
ATOM 997 C CA . ARG A 1 130 ? -7.502 1.050 1.185 1.00 98.88 130 ARG A CA 1
ATOM 998 C C . ARG A 1 130 ? -6.609 2.281 1.370 1.00 98.88 130 ARG A C 1
ATOM 1000 O O . ARG A 1 130 ? -6.220 2.913 0.389 1.00 98.88 130 ARG A O 1
ATOM 1007 N N . ILE A 1 131 ? -6.258 2.602 2.618 1.00 98.88 131 ILE A N 1
ATOM 1008 C CA . ILE A 1 131 ? -5.324 3.687 2.958 1.00 98.88 131 ILE A CA 1
ATOM 1009 C C . ILE A 1 131 ? -3.932 3.408 2.376 1.00 98.88 131 ILE A C 1
ATOM 1011 O O . ILE A 1 131 ? -3.338 4.295 1.761 1.00 98.88 131 ILE A O 1
ATOM 1015 N N . ILE A 1 132 ? -3.426 2.181 2.537 1.00 98.88 132 ILE A N 1
ATOM 1016 C CA . ILE A 1 132 ? -2.110 1.783 2.023 1.00 98.88 132 ILE A CA 1
ATOM 1017 C C . ILE A 1 132 ? -2.095 1.783 0.497 1.00 98.88 132 ILE A C 1
ATOM 1019 O O . ILE A 1 132 ? -1.150 2.312 -0.067 1.00 98.88 132 ILE A O 1
ATOM 1023 N N . ALA A 1 133 ? -3.138 1.286 -0.171 1.00 98.75 133 ALA A N 1
ATOM 1024 C CA . ALA A 1 133 ? -3.233 1.275 -1.632 1.00 98.75 133 ALA A CA 1
ATOM 1025 C C . ALA A 1 133 ? -3.135 2.689 -2.236 1.00 98.75 133 ALA A C 1
ATOM 1027 O O . ALA A 1 133 ? -2.436 2.913 -3.225 1.00 98.75 133 ALA A O 1
ATOM 1028 N N . LEU A 1 134 ? -3.815 3.666 -1.622 1.00 98.75 134 LEU A N 1
ATOM 1029 C CA . LEU A 1 134 ? -3.748 5.067 -2.042 1.00 98.75 134 LEU A CA 1
ATOM 1030 C C . LEU A 1 134 ? -2.345 5.646 -1.790 1.00 98.75 134 LEU A C 1
ATOM 1032 O O . LEU A 1 134 ? -1.753 6.251 -2.687 1.00 98.75 134 LEU A O 1
ATOM 1036 N N . ALA A 1 135 ? -1.793 5.427 -0.592 1.00 98.56 135 ALA A N 1
ATOM 1037 C CA . ALA A 1 135 ? -0.453 5.886 -0.232 1.00 98.56 135 ALA A CA 1
ATOM 1038 C C . ALA A 1 135 ? 0.643 5.281 -1.129 1.00 98.56 135 ALA A C 1
ATOM 1040 O O . ALA A 1 135 ? 1.534 6.011 -1.559 1.00 98.56 135 ALA A O 1
ATOM 1041 N N . ASP A 1 136 ? 0.552 3.987 -1.437 1.00 98.31 136 ASP A N 1
ATOM 1042 C CA . ASP A 1 136 ? 1.455 3.240 -2.317 1.00 98.31 136 ASP A CA 1
ATOM 1043 C C . ASP A 1 136 ? 1.461 3.830 -3.727 1.00 98.31 136 ASP A C 1
ATOM 1045 O O . ASP A 1 136 ? 2.500 4.274 -4.224 1.00 98.31 136 ASP A O 1
ATOM 1049 N N . ALA A 1 137 ? 0.279 3.960 -4.336 1.00 96.88 137 ALA A N 1
ATOM 1050 C CA . ALA A 1 137 ? 0.151 4.533 -5.669 1.00 96.88 137 ALA A CA 1
ATOM 1051 C C . ALA A 1 137 ? 0.692 5.970 -5.740 1.00 96.88 137 ALA A C 1
ATOM 1053 O O . ALA A 1 137 ? 1.393 6.326 -6.690 1.00 96.88 137 ALA A O 1
ATOM 1054 N N . PHE A 1 138 ? 0.400 6.804 -4.738 1.00 96.25 138 PHE A N 1
ATOM 1055 C CA . PHE A 1 138 ? 0.887 8.180 -4.717 1.00 96.25 138 PHE A CA 1
ATOM 1056 C C . PHE A 1 138 ? 2.403 8.274 -4.507 1.00 96.25 138 PHE A C 1
ATOM 1058 O O . PHE A 1 138 ? 3.065 9.042 -5.214 1.00 96.25 138 PHE A O 1
ATOM 1065 N N . GLU A 1 139 ? 2.971 7.493 -3.581 1.00 94.62 139 GLU A N 1
ATOM 1066 C CA . GLU A 1 139 ? 4.425 7.412 -3.397 1.00 94.62 139 GLU A CA 1
ATOM 1067 C C . GLU A 1 139 ? 5.080 6.980 -4.707 1.00 94.62 139 GLU A C 1
ATOM 1069 O O . GLU A 1 139 ? 5.970 7.668 -5.197 1.00 94.62 139 GLU A O 1
ATOM 1074 N N . ALA A 1 140 ? 4.562 5.925 -5.342 1.00 90.69 140 ALA A N 1
ATOM 1075 C CA . ALA A 1 140 ? 5.075 5.406 -6.600 1.00 90.69 140 ALA A CA 1
ATOM 1076 C C . ALA A 1 140 ? 5.091 6.443 -7.734 1.00 90.69 140 ALA A C 1
ATOM 1078 O O . ALA A 1 140 ? 6.000 6.418 -8.562 1.00 90.69 140 ALA A O 1
ATOM 1079 N N . MET A 1 141 ? 4.103 7.342 -7.784 1.00 90.25 141 MET A N 1
ATOM 1080 C CA . MET A 1 141 ? 4.029 8.418 -8.780 1.00 90.25 141 MET A CA 1
ATOM 1081 C C . MET A 1 141 ? 4.997 9.576 -8.514 1.00 90.25 141 MET A C 1
ATOM 1083 O O . MET A 1 141 ? 5.417 10.251 -9.459 1.00 90.25 141 MET A O 1
ATOM 1087 N N . THR A 1 142 ? 5.298 9.842 -7.243 1.00 86.75 142 THR A N 1
ATOM 1088 C CA . THR A 1 142 ? 6.024 11.043 -6.799 1.00 86.75 142 THR A CA 1
ATOM 1089 C C . THR A 1 142 ? 7.468 10.766 -6.385 1.00 86.75 142 THR A C 1
ATOM 1091 O O . THR A 1 142 ? 8.266 11.700 -6.296 1.00 86.75 142 THR A O 1
ATOM 1094 N N . SER A 1 143 ? 7.843 9.502 -6.182 1.00 78.94 143 SER A N 1
ATOM 1095 C CA . SER A 1 143 ? 9.212 9.104 -5.872 1.00 78.94 143 SER A CA 1
ATOM 1096 C C . SER A 1 143 ? 10.075 8.970 -7.131 1.00 78.94 143 SER A C 1
ATOM 1098 O O . SER A 1 143 ? 9.644 8.512 -8.190 1.00 78.94 143 SER A O 1
ATOM 1100 N N . GLN A 1 144 ? 11.346 9.372 -7.025 1.00 63.03 144 GLN A N 1
ATOM 1101 C CA . GLN A 1 144 ? 12.337 9.144 -8.078 1.00 63.03 144 GLN A CA 1
ATOM 1102 C C . GLN A 1 144 ? 12.624 7.644 -8.209 1.00 63.03 144 GLN A C 1
ATOM 1104 O O . GLN A 1 144 ? 13.408 7.080 -7.440 1.00 63.03 144 GLN A O 1
ATOM 1109 N N . ARG A 1 145 ? 12.027 6.988 -9.210 1.00 61.25 145 ARG A N 1
ATOM 1110 C CA . ARG A 1 145 ? 12.438 5.639 -9.627 1.00 61.25 145 ARG A CA 1
ATOM 1111 C C . ARG A 1 145 ? 13.514 5.744 -10.715 1.00 61.25 145 ARG A C 1
ATOM 1113 O O . ARG A 1 145 ? 13.398 6.621 -11.569 1.00 61.25 145 ARG A O 1
ATOM 1120 N N . PRO A 1 146 ? 14.513 4.838 -10.776 1.00 46.53 146 PRO A N 1
ATOM 1121 C CA . PRO A 1 146 ? 15.608 4.906 -11.758 1.00 46.53 146 PRO A CA 1
ATOM 1122 C C . PRO A 1 146 ? 15.177 4.944 -13.238 1.00 46.53 146 PRO A C 1
ATOM 1124 O O . PRO A 1 146 ? 16.004 5.217 -14.104 1.00 46.53 146 PRO A O 1
ATOM 1127 N N . TYR A 1 147 ? 13.904 4.648 -13.532 1.00 50.50 147 TYR A N 1
ATOM 1128 C CA . TYR A 1 147 ? 13.360 4.484 -14.882 1.00 50.50 147 TYR A CA 1
ATOM 1129 C C . TYR A 1 147 ? 12.010 5.195 -15.116 1.00 50.50 147 TYR A C 1
ATOM 1131 O O . TYR A 1 147 ? 11.379 4.946 -16.139 1.00 50.50 147 TYR A O 1
ATOM 1139 N N . GLN A 1 148 ? 11.549 6.065 -14.203 1.00 49.53 148 GLN A N 1
ATOM 1140 C CA . GLN A 1 148 ? 10.319 6.857 -14.383 1.00 49.53 148 GLN A CA 1
ATOM 1141 C C . GLN A 1 148 ? 10.616 8.357 -14.342 1.00 49.53 148 GLN A C 1
ATOM 1143 O O . GLN A 1 148 ? 11.351 8.830 -13.478 1.00 49.53 148 GLN A O 1
ATOM 1148 N N . GLN A 1 149 ? 9.993 9.115 -15.249 1.00 51.12 149 GLN A N 1
ATOM 1149 C CA . GLN A 1 149 ? 9.844 10.556 -15.059 1.00 51.12 149 GLN A CA 1
ATOM 1150 C C . GLN A 1 149 ? 8.920 10.784 -13.861 1.00 51.12 149 GLN A C 1
ATOM 1152 O O . GLN A 1 149 ? 7.798 10.277 -13.840 1.00 51.12 149 GLN A O 1
ATOM 1157 N N . ILE A 1 150 ? 9.408 11.530 -12.869 1.00 64.12 150 ILE A N 1
ATOM 1158 C CA . ILE A 1 150 ? 8.627 11.944 -11.699 1.00 64.12 150 ILE A CA 1
ATOM 1159 C C . ILE A 1 150 ? 7.383 12.674 -12.203 1.00 64.12 150 ILE A C 1
ATOM 1161 O O . ILE A 1 150 ? 7.498 13.621 -12.989 1.00 64.12 150 ILE A O 1
ATOM 1165 N N . ARG A 1 151 ? 6.191 12.268 -11.755 1.00 69.19 151 ARG A N 1
ATOM 1166 C CA . ARG A 1 151 ? 5.004 13.090 -11.993 1.00 69.19 151 ARG A CA 1
ATOM 1167 C C . ARG A 1 151 ? 5.076 14.304 -11.079 1.00 69.19 151 ARG A C 1
ATOM 1169 O O . ARG A 1 151 ? 5.358 14.182 -9.890 1.00 69.19 151 ARG A O 1
ATOM 1176 N N . THR A 1 152 ? 4.790 15.481 -11.625 1.00 82.50 152 THR A N 1
ATOM 1177 C CA . THR A 1 152 ? 4.621 16.676 -10.796 1.00 82.50 152 THR A CA 1
ATOM 1178 C C . THR A 1 152 ? 3.505 16.430 -9.777 1.00 82.50 152 THR A C 1
ATOM 1180 O O . THR A 1 152 ? 2.560 15.684 -10.048 1.00 82.50 152 THR A O 1
ATOM 1183 N N . LEU A 1 153 ? 3.594 17.069 -8.610 1.00 84.75 153 LEU A N 1
ATOM 1184 C CA . LEU A 1 153 ? 2.568 16.951 -7.572 1.00 84.75 153 LEU A CA 1
ATOM 1185 C C . LEU A 1 153 ? 1.138 17.193 -8.112 1.00 84.75 153 LEU A C 1
ATOM 1187 O O . LEU A 1 153 ? 0.271 16.372 -7.817 1.00 84.75 153 LEU A O 1
ATOM 1191 N N . PRO A 1 154 ? 0.873 18.216 -8.957 1.00 87.88 154 PRO A N 1
ATOM 1192 C CA . PRO A 1 154 ? -0.440 18.390 -9.580 1.00 87.88 154 PRO A CA 1
ATOM 1193 C C . PRO A 1 154 ? -0.897 17.186 -10.415 1.00 87.88 154 PRO A C 1
ATOM 1195 O O . PRO A 1 154 ? -2.047 16.776 -10.306 1.00 87.88 154 PRO A O 1
ATOM 1198 N N . ASN A 1 155 ? -0.003 16.577 -11.201 1.00 90.38 155 ASN A N 1
ATOM 1199 C CA . ASN A 1 155 ? -0.346 15.420 -12.033 1.00 90.38 155 ASN A CA 1
ATOM 1200 C C . ASN A 1 155 ? -0.622 14.167 -11.190 1.00 90.38 155 ASN A C 1
ATOM 1202 O O . ASN A 1 155 ? -1.500 13.379 -11.531 1.00 90.38 155 ASN A O 1
ATOM 1206 N N . ALA A 1 156 ? 0.123 13.969 -10.099 1.00 92.31 156 ALA A N 1
ATOM 1207 C CA . ALA A 1 156 ? -0.123 12.869 -9.171 1.00 92.31 156 ALA A CA 1
ATOM 1208 C C . ALA A 1 156 ? -1.468 13.035 -8.444 1.00 92.31 156 ALA A C 1
ATOM 1210 O O . ALA A 1 156 ? -2.212 12.069 -8.311 1.00 92.31 156 ALA A O 1
ATOM 1211 N N . LEU A 1 157 ? -1.810 14.258 -8.023 1.00 93.62 157 LEU A N 1
ATOM 1212 C CA . LEU A 1 157 ? -3.110 14.555 -7.413 1.00 93.62 157 LEU A CA 1
ATOM 1213 C C . LEU A 1 157 ? -4.263 14.359 -8.404 1.00 93.62 157 LEU A C 1
ATOM 1215 O O . LEU A 1 157 ? -5.244 13.710 -8.054 1.00 93.62 157 LEU A O 1
ATOM 1219 N N . ALA A 1 158 ? -4.118 14.834 -9.644 1.00 95.81 158 ALA A N 1
ATOM 1220 C CA . ALA A 1 158 ? -5.115 14.621 -10.691 1.00 95.81 158 ALA A CA 1
ATOM 1221 C C . ALA A 1 158 ? -5.352 13.126 -10.970 1.00 95.81 158 ALA A C 1
ATOM 1223 O O . ALA A 1 158 ? -6.488 12.708 -11.159 1.00 95.81 158 ALA A O 1
ATOM 1224 N N . GLU A 1 159 ? -4.305 12.293 -10.949 1.00 96.75 159 GLU A N 1
ATOM 1225 C CA . GLU A 1 159 ? -4.463 10.838 -11.080 1.00 96.75 159 GLU A CA 1
ATOM 1226 C C . GLU A 1 159 ? -5.263 10.239 -9.913 1.00 96.75 159 GLU A C 1
ATOM 1228 O O . GLU A 1 159 ? -6.129 9.396 -10.141 1.00 96.75 159 GLU A O 1
ATOM 1233 N N . VAL A 1 160 ? -5.007 10.675 -8.674 1.00 97.88 160 VAL A N 1
ATOM 1234 C CA . VAL A 1 160 ? -5.774 10.216 -7.502 1.00 97.88 160 VAL A CA 1
ATOM 1235 C C . VAL A 1 160 ? -7.250 10.598 -7.632 1.00 97.88 160 VAL A C 1
ATOM 1237 O O . VAL A 1 160 ? -8.114 9.759 -7.389 1.00 97.88 160 VAL A O 1
ATOM 1240 N N . GLU A 1 161 ? -7.545 11.827 -8.058 1.00 98.12 161 GLU A N 1
ATOM 1241 C CA . GLU A 1 161 ? -8.917 12.302 -8.279 1.00 98.12 161 GLU A CA 1
ATOM 1242 C C . GLU A 1 161 ? -9.628 11.522 -9.391 1.00 98.12 161 GLU A C 1
ATOM 1244 O O . GLU A 1 161 ? -10.728 11.012 -9.182 1.00 98.12 161 GLU A O 1
ATOM 1249 N N . ASN A 1 162 ? -8.973 11.343 -10.542 1.00 98.12 162 ASN A N 1
ATOM 1250 C CA . ASN A 1 162 ? -9.533 10.628 -11.693 1.00 98.12 162 ASN A CA 1
ATOM 1251 C C . ASN A 1 162 ? -9.840 9.151 -11.404 1.00 98.12 162 ASN A C 1
ATOM 1253 O O . ASN A 1 162 ? -10.671 8.550 -12.084 1.00 98.12 162 ASN A O 1
ATOM 1257 N N . ASN A 1 163 ? -9.170 8.559 -10.413 1.00 98.31 163 ASN A N 1
ATOM 1258 C CA . ASN A 1 163 ? -9.366 7.166 -10.021 1.00 98.31 163 ASN A CA 1
ATOM 1259 C C . ASN A 1 163 ? -10.183 6.999 -8.723 1.00 98.31 163 ASN A C 1
ATOM 1261 O O . ASN A 1 163 ? -10.249 5.894 -8.168 1.00 98.31 163 ASN A O 1
ATOM 1265 N N . ALA A 1 164 ? -10.822 8.063 -8.227 1.00 98.50 164 ALA A N 1
ATOM 1266 C CA . ALA A 1 164 ? -11.763 7.981 -7.115 1.00 98.50 164 ALA A CA 1
ATOM 1267 C C . ALA A 1 164 ? -12.988 7.132 -7.504 1.00 98.50 164 ALA A C 1
ATOM 1269 O O . ALA A 1 164 ? -13.609 7.347 -8.543 1.00 98.50 164 ALA A O 1
ATOM 1270 N N . GLY A 1 165 ? -13.346 6.146 -6.679 1.00 98.12 165 GLY A N 1
ATOM 1271 C CA . GLY A 1 165 ? -14.456 5.232 -6.964 1.00 98.12 165 GLY A CA 1
ATOM 1272 C C . GLY A 1 165 ? -14.130 4.115 -7.962 1.00 98.12 165 GLY A C 1
ATOM 1273 O O . GLY A 1 165 ? -14.981 3.255 -8.188 1.00 98.12 165 GLY A O 1
ATOM 1274 N N . THR A 1 166 ? -12.915 4.082 -8.522 1.00 98.31 166 THR A N 1
ATOM 1275 C CA . THR A 1 166 ? -12.417 2.961 -9.334 1.00 98.31 166 THR A CA 1
ATOM 1276 C C . THR A 1 166 ? -11.242 2.278 -8.645 1.00 98.31 166 THR A C 1
ATOM 1278 O O . THR A 1 166 ? -11.399 1.210 -8.060 1.00 98.31 166 THR A O 1
ATOM 1281 N N . GLN A 1 167 ? -10.066 2.901 -8.634 1.00 98.50 167 GLN A N 1
ATOM 1282 C CA . GLN A 1 167 ? -8.911 2.378 -7.910 1.00 98.50 167 GLN A CA 1
ATOM 1283 C C . GLN A 1 167 ? -9.022 2.667 -6.418 1.00 98.50 167 GLN A C 1
ATOM 1285 O O . GLN A 1 167 ? -8.791 1.778 -5.601 1.00 98.50 167 GLN A O 1
ATOM 1290 N N . PHE A 1 168 ? -9.382 3.902 -6.072 1.00 98.75 168 PHE A N 1
ATOM 1291 C CA . PHE A 1 168 ? -9.313 4.406 -4.708 1.00 98.75 168 PHE A CA 1
ATOM 1292 C C . PHE A 1 168 ? -10.695 4.546 -4.087 1.00 98.75 168 PHE A C 1
ATOM 1294 O O . PHE A 1 168 ? -11.677 4.849 -4.767 1.00 98.75 168 PHE A O 1
ATOM 1301 N N . ASP A 1 169 ? -10.750 4.373 -2.769 1.00 98.62 169 ASP A N 1
ATOM 1302 C CA . ASP A 1 169 ? -11.941 4.671 -1.984 1.00 98.62 169 ASP A CA 1
ATOM 1303 C C . ASP A 1 169 ? -12.318 6.157 -2.147 1.00 98.62 169 ASP A C 1
ATOM 1305 O O . ASP A 1 169 ? -11.517 7.030 -1.787 1.00 98.62 169 ASP A O 1
ATOM 1309 N N . PRO A 1 170 ? -13.520 6.473 -2.667 1.00 98.31 170 PRO A N 1
ATOM 1310 C CA . PRO A 1 170 ? -13.941 7.853 -2.881 1.00 98.31 170 PRO A CA 1
ATOM 1311 C C . PRO A 1 170 ? -14.075 8.645 -1.570 1.00 98.31 170 PRO A C 1
ATOM 1313 O O . PRO A 1 170 ? -13.978 9.869 -1.594 1.00 98.31 170 PRO A O 1
ATOM 1316 N N . GLY A 1 171 ? -14.249 7.977 -0.425 1.00 98.06 171 GLY A N 1
ATOM 1317 C CA . GLY A 1 171 ? -14.244 8.603 0.897 1.00 98.06 171 GLY A CA 1
ATOM 1318 C C . GLY A 1 171 ? -12.847 8.992 1.392 1.00 98.06 171 GLY A C 1
ATOM 1319 O O . GLY A 1 171 ? -12.720 9.933 2.173 1.00 98.06 171 GLY A O 1
ATOM 1320 N N . LEU A 1 172 ? -11.786 8.327 0.917 1.00 98.56 172 LEU A N 1
ATOM 1321 C CA . LEU A 1 172 ? -10.403 8.636 1.308 1.00 98.56 172 LEU A CA 1
ATOM 1322 C C . LEU A 1 172 ? -9.784 9.768 0.484 1.00 98.56 172 LEU A C 1
ATOM 1324 O O . LEU A 1 172 ? -8.931 10.494 0.997 1.00 98.56 172 LEU A O 1
ATOM 1328 N N . VAL A 1 173 ? -10.204 9.952 -0.771 1.00 98.44 173 VAL A N 1
ATOM 1329 C CA . VAL A 1 173 ? -9.605 10.945 -1.683 1.00 98.44 173 VAL A CA 1
ATOM 1330 C C . VAL A 1 173 ? -9.692 12.388 -1.141 1.00 98.44 173 VAL A C 1
ATOM 1332 O O . VAL A 1 173 ? -8.650 13.046 -1.065 1.00 98.44 173 VAL A O 1
ATOM 1335 N N . PRO A 1 174 ? -10.846 12.894 -0.656 1.00 98.25 174 PRO A N 1
ATOM 1336 C CA . PRO A 1 174 ? -10.921 14.242 -0.077 1.00 98.25 174 PRO A CA 1
ATOM 1337 C C . PRO A 1 174 ? -10.053 14.417 1.182 1.00 98.25 174 PRO A C 1
ATOM 1339 O O . PRO A 1 174 ? -9.455 15.477 1.409 1.00 98.25 174 PRO A O 1
ATOM 1342 N N . VAL A 1 175 ? -9.946 13.363 1.998 1.00 98.31 175 VAL A N 1
ATOM 1343 C CA . VAL A 1 175 ? -9.113 13.346 3.212 1.00 98.31 175 VAL A CA 1
ATOM 1344 C C . VAL A 1 175 ? -7.634 13.399 2.834 1.00 98.31 175 VAL A C 1
ATOM 1346 O O . VAL A 1 175 ? -6.865 14.163 3.421 1.00 98.31 175 VAL A O 1
ATOM 1349 N N . PHE A 1 176 ? -7.242 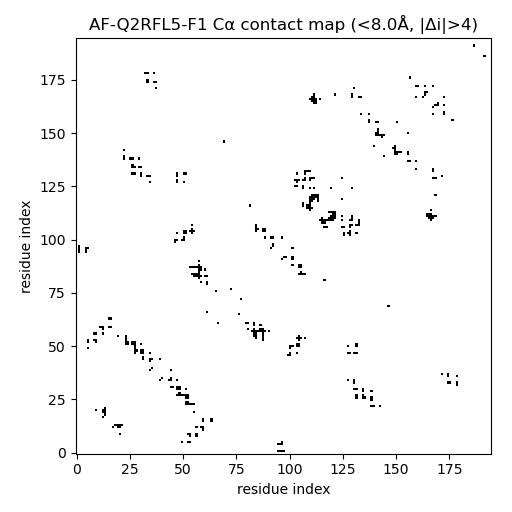12.666 1.792 1.00 98.06 176 PHE A N 1
ATOM 1350 C CA . PHE A 1 176 ? -5.893 12.701 1.240 1.00 98.06 176 PHE A CA 1
ATOM 1351 C C . PHE A 1 176 ? -5.522 14.091 0.712 1.00 98.06 176 PHE A C 1
ATOM 1353 O O . PHE A 1 176 ? -4.439 14.597 1.000 1.00 98.06 176 PHE A O 1
ATOM 1360 N N . PHE A 1 177 ? -6.434 14.767 0.016 1.00 96.94 177 PHE A N 1
ATOM 1361 C CA . PHE A 1 177 ? -6.191 16.123 -0.488 1.00 96.94 177 PHE A CA 1
ATOM 1362 C C . PHE A 1 177 ? -6.009 17.118 0.664 1.00 96.94 177 PHE A C 1
ATOM 1364 O O . PHE A 1 177 ? -5.075 17.925 0.661 1.00 96.94 177 PHE A O 1
ATOM 1371 N N . THR A 1 178 ? -6.840 17.000 1.703 1.00 96.00 178 THR A N 1
ATOM 1372 C CA . THR A 1 178 ? -6.691 17.769 2.948 1.00 96.00 178 THR A CA 1
ATOM 1373 C C . THR A 1 178 ? -5.329 17.528 3.602 1.00 96.00 178 THR A C 1
ATOM 1375 O O . THR A 1 178 ? -4.666 18.484 4.020 1.00 96.00 178 THR A O 1
ATOM 1378 N N . MET A 1 179 ? -4.882 16.267 3.659 1.00 95.75 179 MET A N 1
ATOM 1379 C CA . MET A 1 179 ? -3.564 15.893 4.173 1.00 95.75 179 MET A CA 1
ATOM 1380 C C . MET A 1 179 ? -2.440 16.576 3.397 1.00 95.75 179 MET A C 1
ATOM 1382 O O . MET A 1 179 ? -1.608 17.246 4.008 1.00 95.75 179 MET A O 1
ATOM 1386 N N . ILE A 1 180 ? -2.421 16.440 2.069 1.00 92.75 180 ILE A N 1
ATOM 1387 C CA . ILE A 1 180 ? -1.369 17.012 1.220 1.00 92.75 180 ILE A CA 1
ATOM 1388 C C . ILE A 1 180 ? -1.321 18.532 1.367 1.00 92.75 180 ILE A C 1
ATOM 1390 O O . ILE A 1 180 ? -0.252 19.094 1.594 1.00 92.75 180 ILE A O 1
ATOM 1394 N N . HIS A 1 181 ? -2.470 19.205 1.346 1.00 90.56 181 HIS A N 1
ATOM 1395 C CA . HIS A 1 181 ? -2.534 20.651 1.539 1.00 90.56 181 HIS A CA 1
ATOM 1396 C C . HIS A 1 181 ? -1.997 21.089 2.914 1.00 90.56 181 HIS A C 1
ATOM 1398 O O . HIS A 1 181 ? -1.264 22.078 3.011 1.00 90.56 181 HIS A O 1
ATOM 1404 N N . LYS A 1 182 ? -2.305 20.343 3.985 1.00 88.44 182 LYS A N 1
ATOM 1405 C CA . LYS A 1 182 ? -1.754 20.607 5.322 1.00 88.44 182 LYS A CA 1
ATOM 1406 C C . LYS A 1 182 ? -0.238 20.416 5.345 1.00 88.44 182 LYS A C 1
ATOM 1408 O O . LYS A 1 182 ? 0.463 21.293 5.846 1.00 88.44 182 LYS A O 1
ATOM 1413 N N . LEU A 1 183 ? 0.257 19.323 4.759 1.00 84.56 183 LEU A N 1
ATOM 1414 C CA . LEU A 1 183 ? 1.688 19.038 4.655 1.00 84.56 183 LEU A CA 1
ATOM 1415 C C . LEU A 1 183 ? 2.420 20.135 3.879 1.00 84.56 183 LEU A C 1
ATOM 1417 O O . LEU A 1 183 ? 3.447 20.607 4.351 1.00 84.56 183 LEU A O 1
ATOM 1421 N N . MET A 1 184 ? 1.867 20.616 2.762 1.00 82.12 184 MET A N 1
ATOM 1422 C CA . MET A 1 184 ? 2.441 21.717 1.978 1.00 82.12 184 MET A CA 1
ATOM 1423 C C . MET A 1 184 ? 2.522 23.025 2.769 1.00 82.12 184 MET A C 1
ATOM 1425 O O . MET A 1 184 ? 3.542 23.707 2.716 1.00 82.12 184 MET A O 1
ATOM 1429 N N . LYS A 1 185 ? 1.488 23.363 3.553 1.00 77.38 185 LYS A N 1
ATOM 1430 C CA . LYS A 1 185 ? 1.504 24.558 4.415 1.00 77.38 185 LYS A CA 1
ATOM 1431 C C . LYS A 1 185 ? 2.581 24.472 5.495 1.00 77.38 185 LYS A C 1
ATOM 1433 O O . LYS A 1 185 ? 3.272 25.455 5.759 1.00 77.38 185 LYS A O 1
ATOM 1438 N N . THR A 1 186 ? 2.755 23.294 6.091 1.00 70.75 186 THR A N 1
ATOM 1439 C CA . THR A 1 186 ? 3.803 23.056 7.094 1.00 70.75 186 THR A CA 1
ATOM 1440 C C . THR A 1 186 ? 5.199 22.908 6.483 1.00 70.75 186 THR A C 1
ATOM 1442 O O . THR A 1 186 ? 6.177 23.244 7.137 1.00 70.75 186 THR A O 1
ATOM 1445 N N . ALA A 1 187 ? 5.306 22.461 5.226 1.00 56.66 187 ALA A N 1
ATOM 1446 C CA . ALA A 1 187 ? 6.559 22.203 4.512 1.00 56.66 187 ALA A CA 1
ATOM 1447 C C . ALA A 1 187 ? 7.248 23.461 3.960 1.00 56.66 187 ALA A C 1
ATOM 1449 O O . ALA A 1 187 ? 8.308 23.351 3.347 1.00 56.66 187 ALA A O 1
ATOM 1450 N N . SER A 1 188 ? 6.758 24.655 4.308 1.00 45.31 188 SER A N 1
ATOM 1451 C CA . SER A 1 188 ? 7.542 25.902 4.278 1.00 45.31 188 SER A CA 1
ATOM 1452 C C . SER A 1 188 ? 8.857 25.815 5.096 1.00 45.31 188 SER A C 1
ATOM 1454 O O . SER A 1 188 ? 9.607 26.785 5.151 1.00 45.31 188 SER A O 1
ATOM 1456 N N . SER A 1 189 ? 9.147 24.666 5.733 1.00 40.25 189 SER A N 1
ATOM 1457 C CA . SER A 1 189 ? 10.350 24.369 6.514 1.00 40.25 189 SER A CA 1
ATOM 1458 C C . SER A 1 189 ? 11.022 22.985 6.291 1.00 40.25 189 SER A C 1
ATOM 1460 O O . SER A 1 189 ? 11.928 22.675 7.059 1.00 40.25 189 SER A O 1
ATOM 1462 N N . LEU A 1 190 ? 10.696 22.155 5.271 1.00 34.91 190 LEU A N 1
ATOM 1463 C CA . LEU A 1 190 ? 11.429 20.880 4.997 1.00 34.91 190 LEU A CA 1
ATOM 1464 C C . LEU A 1 190 ? 11.553 20.492 3.493 1.00 34.91 190 LEU A C 1
ATOM 1466 O O . LEU A 1 190 ? 10.671 20.800 2.694 1.00 34.91 190 LEU A O 1
ATOM 1470 N N . PRO A 1 191 ? 12.629 19.778 3.083 1.00 37.06 191 PRO A N 1
ATOM 1471 C CA . PRO A 1 191 ? 13.180 19.769 1.724 1.00 37.06 191 PRO A CA 1
ATOM 1472 C C . PRO A 1 191 ? 12.690 18.596 0.849 1.00 37.06 191 PRO A C 1
ATOM 1474 O O . PRO A 1 191 ? 13.499 17.939 0.200 1.00 37.06 191 PRO A O 1
ATOM 1477 N N . LEU A 1 192 ? 11.388 18.297 0.832 1.00 40.97 192 LEU A N 1
ATOM 1478 C CA . LEU A 1 192 ? 10.837 17.203 0.001 1.00 40.97 192 LEU A CA 1
ATOM 1479 C C . LEU A 1 192 ? 10.185 17.671 -1.303 1.00 40.97 192 LEU A C 1
ATOM 1481 O O . LEU A 1 192 ? 9.710 16.858 -2.087 1.00 40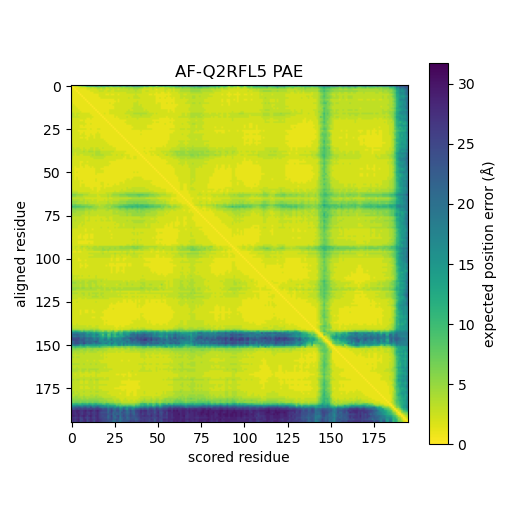.97 192 LEU A O 1
ATOM 1485 N N . ILE A 1 193 ? 10.207 18.975 -1.564 1.00 42.84 193 ILE A N 1
ATOM 1486 C CA . ILE A 1 193 ? 9.753 19.553 -2.824 1.00 42.84 193 ILE A CA 1
ATOM 1487 C C . ILE A 1 193 ? 10.880 20.460 -3.307 1.00 42.84 193 ILE A C 1
ATOM 1489 O O . ILE A 1 193 ? 10.934 21.641 -2.970 1.00 42.84 193 ILE A O 1
ATOM 1493 N N . ARG A 1 194 ? 11.841 19.895 -4.037 1.00 28.58 194 ARG A N 1
ATOM 1494 C CA . ARG A 1 194 ? 12.671 20.701 -4.936 1.00 28.58 194 ARG A CA 1
ATOM 1495 C C . ARG A 1 194 ? 12.203 20.433 -6.368 1.00 28.58 194 ARG A C 1
ATOM 1497 O O . ARG A 1 194 ? 11.911 19.271 -6.655 1.00 28.58 194 ARG A O 1
ATOM 1504 N N . PRO A 1 195 ? 12.052 21.492 -7.184 1.00 37.16 195 PRO A N 1
ATOM 1505 C CA . PRO A 1 195 ? 11.627 21.378 -8.576 1.00 37.16 195 PRO A CA 1
ATOM 1506 C C . PRO A 1 195 ? 12.583 20.513 -9.400 1.00 37.16 195 PRO A C 1
ATOM 1508 O O . PRO A 1 195 ? 13.782 20.442 -9.036 1.00 37.16 195 PRO A O 1
#